Protein 7WM5 (pdb70)

B-factor: mean 49.22, std 9.64, range [31.28, 90.49]

Secondary structure (DSSP, 8-state):
-EE-TB-TT-EE----HHHHHHHHHHHHHS---TT--EEEESS-STTHHHHHHTTT---EEEEEESSHHHHHHHHHHHHHTT-TTTEEEEE--HHHHHHHTTT-EEEEEE-------HHHHHHHHHHHEEEEEEEEEEEEGGGHHHHHHHHHHTTEEEEEEEEEESSTTSPEEEEEEEEEET--S--EEPPPEE-B-TTSPBPHHHHGGGB-

Structure (mmCIF, N/CA/C/O backbone):
data_7WM5
#
_entry.id   7WM5
#
_cell.length_a   112.710
_cell.length_b   112.710
_cell.length_c   110.178
_cell.angle_alpha   90.000
_cell.angle_beta   90.000
_cell.angle_gamma   120.000
#
_symmetry.space_group_name_H-M   'H 3 2'
#
loop_
_entity.id
_entity.type
_entity.pdbx_description
1 polymer Methyltransferase
2 water water
#
loop_
_atom_site.group_PDB
_atom_site.id
_atom_site.type_symbol
_atom_site.label_atom_id
_atom_site.label_alt_id
_atom_site.label_comp_id
_atom_site.label_asym_id
_atom_site.label_entity_id
_atom_site.label_seq_id
_atom_site.pdbx_PDB_ins_code
_atom_site.Cartn_x
_atom_site.Cartn_y
_atom_site.Cartn_z
_atom_site.occupancy
_atom_site.B_iso_or_equiv
_atom_site.auth_seq_id
_atom_site.auth_comp_id
_atom_site.auth_asym_id
_atom_site.auth_atom_id
_atom_site.pdbx_PDB_model_num
ATOM 1 N N . LEU A 1 23 ? -55.664 -24.313 -1.712 1.00 60.95 4 LEU A N 1
ATOM 2 C CA . LEU A 1 23 ? -55.601 -24.655 -0.293 1.00 61.45 4 LEU A CA 1
ATOM 3 C C . LEU A 1 23 ? -55.371 -26.148 -0.010 1.00 62.26 4 LEU A C 1
ATOM 4 O O . LEU A 1 23 ? -56.307 -26.950 -0.089 1.00 60.76 4 LEU A O 1
ATOM 9 N N . ASN A 1 24 ? -54.140 -26.509 0.359 1.00 59.38 5 ASN A N 1
ATOM 10 C CA . ASN A 1 24 ? -53.805 -27.892 0.676 1.00 56.68 5 ASN A CA 1
ATOM 11 C C . ASN A 1 24 ? -52.969 -27.965 1.947 1.00 57.39 5 ASN A C 1
ATOM 12 O O . ASN A 1 24 ? -52.346 -26.980 2.374 1.00 52.11 5 ASN A O 1
ATOM 17 N N . ASP A 1 25 ? -52.958 -29.166 2.537 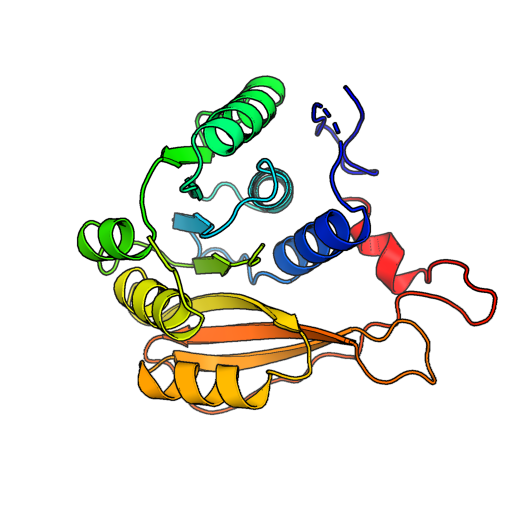1.00 52.40 6 ASP A N 1
ATOM 18 C CA . ASP A 1 25 ? -52.015 -29.491 3.604 1.00 53.88 6 ASP A CA 1
ATOM 19 C C . ASP A 1 25 ? -50.576 -29.349 3.121 1.00 48.14 6 ASP A C 1
ATOM 20 O O . ASP A 1 25 ? -50.265 -29.609 1.958 1.00 50.96 6 ASP A O 1
ATOM 25 N N . LEU A 1 26 ? -49.691 -28.909 4.026 1.00 50.47 7 LEU A N 1
ATOM 26 C CA . LEU A 1 26 ? -48.258 -28.804 3.723 1.00 46.13 7 LEU A CA 1
ATOM 27 C C . LEU A 1 26 ? -47.635 -30.177 3.925 1.00 45.38 7 LEU A C 1
ATOM 28 O O . LEU A 1 26 ? -47.275 -30.555 5.047 1.00 41.50 7 LEU A O 1
ATOM 33 N N . LEU A 1 27 ? -47.507 -30.924 2.823 1.00 48.45 8 LEU A N 1
ATOM 34 C CA . LEU A 1 27 ? -47.108 -32.327 2.860 1.00 43.09 8 LEU A CA 1
ATOM 35 C C . LEU A 1 27 ? -47.815 -33.036 4.009 1.00 45.34 8 LEU A C 1
ATOM 36 O O . LEU A 1 27 ? -49.038 -32.920 4.153 1.00 52.55 8 LEU A O 1
ATOM 41 N N . GLY A 1 28 ? -47.067 -33.749 4.844 1.00 45.28 9 GLY A N 1
ATOM 42 C CA . GLY A 1 28 ? -47.664 -34.402 5.992 1.00 44.14 9 GLY A CA 1
ATOM 43 C C . GLY A 1 28 ? -47.358 -33.717 7.310 1.00 45.80 9 GLY A C 1
ATOM 44 O O . GLY A 1 28 ? -47.393 -34.366 8.361 1.00 46.59 9 GLY A O 1
ATOM 45 N N . TYR A 1 29 ? -47.054 -32.414 7.278 1.00 40.70 10 TYR A N 1
ATOM 46 C CA . TYR A 1 29 ? -46.818 -31.666 8.506 1.00 40.62 10 TYR A CA 1
ATOM 47 C C . TYR A 1 29 ? -48.156 -31.315 9.152 1.00 48.16 10 TYR A C 1
ATOM 48 O O . TYR A 1 29 ? -49.080 -30.854 8.474 1.00 45.92 10 TYR A O 1
ATOM 57 N N . LYS A 1 30 ? -48.266 -31.560 10.455 1.00 47.34 11 LYS A N 1
ATOM 58 C CA . LYS A 1 30 ? -49.515 -31.335 11.165 1.00 48.73 11 LYS A CA 1
ATOM 59 C C . LYS A 1 30 ? -49.723 -29.851 11.422 1.00 48.12 11 LYS A C 1
ATOM 60 O O . LYS A 1 30 ? -48.772 -29.110 11.722 1.00 46.32 11 LYS A O 1
ATOM 66 N N . ASN A 1 31 ? -50.979 -29.423 11.277 1.00 46.73 12 ASN A N 1
ATOM 67 C CA . ASN A 1 31 ? -51.408 -28.057 11.577 1.00 46.46 12 ASN A CA 1
ATOM 68 C C . ASN A 1 31 ? -50.661 -27.037 10.710 1.00 47.07 12 ASN A C 1
ATOM 69 O O . ASN A 1 31 ? -50.273 -25.968 11.179 1.00 42.48 12 ASN A O 1
ATOM 74 N N . ARG A 1 32 ? -50.486 -27.372 9.428 1.00 46.50 13 ARG A N 1
ATOM 75 C CA . ARG A 1 32 ? -49.855 -26.504 8.438 1.00 45.69 13 ARG A CA 1
ATOM 76 C C . ARG A 1 32 ? -50.590 -26.665 7.115 1.00 44.85 13 ARG A C 1
ATOM 77 O O . ARG A 1 32 ? -50.678 -27.783 6.600 1.00 48.05 13 ARG A O 1
ATOM 85 N N . LYS A 1 33 ? -51.082 -25.560 6.548 1.00 44.79 14 LYS A N 1
ATOM 86 C CA . LYS A 1 33 ? -51.674 -25.527 5.210 1.00 47.40 14 LYS A CA 1
ATOM 87 C C . LYS A 1 33 ? -51.072 -24.371 4.413 1.00 50.28 14 LYS A C 1
ATOM 88 O O . LYS A 1 33 ? -50.403 -23.493 4.967 1.00 50.69 14 LYS A O 1
ATOM 94 N N . LEU A 1 34 ? -51.300 -24.364 3.097 1.00 51.80 15 LEU A N 1
ATOM 95 C CA . LEU A 1 34 ? -50.867 -23.226 2.290 1.00 54.60 15 LEU A CA 1
ATOM 96 C C . LEU A 1 34 ? -51.573 -23.227 0.938 1.00 57.18 15 LEU A C 1
ATOM 97 O O . LEU A 1 34 ? -52.048 -24.263 0.463 1.00 56.16 15 LEU A O 1
ATOM 102 N N . TYR A 1 35 ? -51.606 -22.042 0.315 1.00 58.74 16 TYR A N 1
ATOM 103 C CA . TYR A 1 35 ? -52.420 -21.776 -0.887 1.00 61.27 16 TYR A CA 1
ATOM 104 C C . TYR A 1 35 ? -51.787 -22.262 -2.197 1.00 64.81 16 TYR A C 1
ATOM 105 O O . TYR A 1 35 ? -50.561 -22.288 -2.339 1.00 71.15 16 TYR A O 1
ATOM 114 N N . ASN A 1 38 ? -48.223 -23.174 -8.274 1.00 84.75 19 ASN A N 1
ATOM 115 C CA . ASN A 1 38 ? -47.725 -23.968 -7.157 1.00 86.92 19 ASN A CA 1
ATOM 116 C C . ASN A 1 38 ? -46.196 -24.128 -7.191 1.00 90.49 19 ASN A C 1
ATOM 117 O O . ASN A 1 38 ? -45.624 -24.831 -6.347 1.00 88.66 19 ASN A O 1
ATOM 119 N N . LYS A 1 39 ? -45.548 -23.475 -8.165 1.00 89.14 20 LYS A N 1
ATOM 120 C CA . LYS A 1 39 ? -44.096 -23.518 -8.360 1.00 84.40 20 LYS A CA 1
ATOM 121 C C . LYS A 1 39 ? -43.597 -24.942 -8.596 1.00 81.28 20 LYS A C 1
ATOM 122 O O . LYS A 1 39 ? -44.399 -25.862 -8.783 1.00 85.44 20 LYS A O 1
ATOM 124 N N . MET A 1 40 ? -42.278 -25.134 -8.620 1.00 78.57 21 MET A N 1
ATOM 125 C CA . MET A 1 40 ? -41.717 -26.469 -8.783 1.00 74.63 21 MET A CA 1
ATOM 126 C C . MET A 1 40 ? -41.825 -27.243 -7.474 1.00 73.40 21 MET A C 1
ATOM 127 O O . MET A 1 40 ? -41.735 -26.667 -6.383 1.00 73.61 21 MET A O 1
ATOM 129 N N . PHE A 1 41 ? -42.035 -28.562 -7.585 1.00 70.64 22 PHE A N 1
ATOM 130 C CA . PHE A 1 41 ? -42.033 -29.389 -6.380 1.00 69.70 22 PHE A CA 1
ATOM 131 C C . PHE A 1 41 ? -40.623 -29.542 -5.821 1.00 68.07 22 PHE A C 1
ATOM 132 O O . PHE A 1 41 ? -40.427 -29.524 -4.599 1.00 66.11 22 PHE A O 1
ATOM 140 N N . ASN A 1 42 ? -39.630 -29.714 -6.694 1.00 68.17 23 ASN A N 1
ATOM 141 C CA . ASN A 1 42 ? -38.259 -29.840 -6.225 1.00 64.38 23 ASN A CA 1
ATOM 142 C C . ASN A 1 42 ? -37.726 -28.530 -5.668 1.00 65.68 23 ASN A C 1
ATOM 143 O O . ASN A 1 42 ? -36.754 -28.551 -4.903 1.00 65.58 23 ASN A O 1
ATOM 148 N N . PHE A 1 43 ? -38.321 -27.396 -6.056 1.00 63.71 24 PHE A N 1
ATOM 149 C CA . PHE A 1 43 ? -38.044 -26.137 -5.372 1.00 59.95 24 PHE A CA 1
ATOM 150 C C . PHE A 1 43 ? -38.573 -26.177 -3.945 1.00 58.07 24 PHE A C 1
ATOM 151 O O . PHE A 1 43 ? -37.839 -25.908 -2.988 1.00 54.49 24 PHE A O 1
ATOM 153 N N . THR A 1 44 ? -39.854 -26.519 -3.790 1.00 61.60 25 THR A N 1
ATOM 154 C CA . THR A 1 44 ? -40.437 -26.709 -2.466 1.00 58.67 25 THR A CA 1
ATOM 155 C C . THR A 1 44 ? -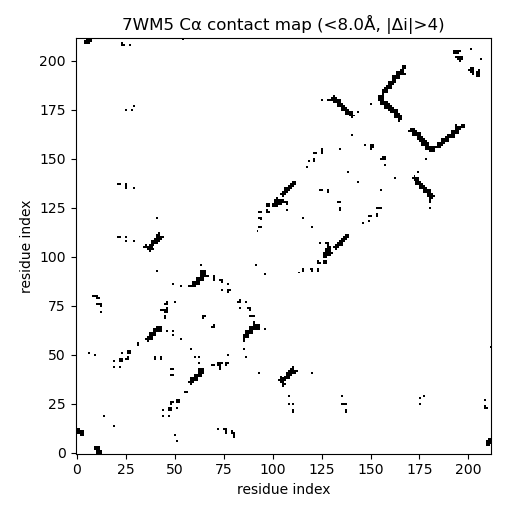39.675 -27.761 -1.660 1.00 54.67 25 THR A C 1
ATOM 156 O O . THR A 1 44 ? -39.506 -27.607 -0.444 1.00 54.19 25 THR A O 1
ATOM 160 N N . LEU A 1 45 ? -39.149 -28.795 -2.323 1.00 55.44 26 LEU A N 1
ATOM 161 C CA . LEU A 1 45 ? -38.450 -29.868 -1.616 1.00 53.48 26 LEU A CA 1
ATOM 162 C C . LEU A 1 45 ? -37.114 -29.396 -1.041 1.00 49.35 26 LEU A C 1
ATOM 163 O O . LEU A 1 45 ? -36.779 -29.708 0.109 1.00 45.42 26 LEU A O 1
ATOM 168 N N . ASP A 1 46 ? -36.334 -28.651 -1.831 1.00 53.28 27 ASP A N 1
ATOM 169 C CA . ASP A 1 46 ? -35.137 -27.989 -1.315 1.00 48.94 27 ASP A CA 1
ATOM 170 C C . ASP A 1 46 ? -35.453 -27.055 -0.151 1.00 45.94 27 ASP A C 1
ATOM 171 O O . ASP A 1 46 ? -34.641 -26.914 0.772 1.00 41.69 27 ASP A O 1
ATOM 176 N N . SER A 1 47 ? -36.607 -26.388 -0.187 1.00 45.49 28 SER A N 1
ATOM 177 C CA . SER A 1 47 ? -37.012 -25.541 0.933 1.00 46.62 28 SER A CA 1
ATOM 178 C C . SER A 1 47 ? -37.321 -26.375 2.167 1.00 42.53 28 SER A C 1
ATOM 179 O O . SER A 1 47 ? -36.918 -26.025 3.278 1.00 42.25 28 SER A O 1
ATOM 182 N N . VAL A 1 48 ? -38.066 -27.468 2.000 1.00 40.93 29 VAL A N 1
ATOM 183 C CA . VAL A 1 48 ? -38.319 -28.362 3.129 1.00 39.33 29 VAL A CA 1
ATOM 184 C C . VAL A 1 48 ? -37.004 -28.870 3.706 1.00 39.87 29 VAL A C 1
ATOM 185 O O . VAL A 1 48 ? -36.795 -28.854 4.927 1.00 40.77 29 VAL A O 1
ATOM 189 N N . LEU A 1 49 ? -36.078 -29.289 2.829 1.00 37.43 30 LEU A N 1
ATOM 190 C CA . LEU A 1 49 ? -34.828 -29.895 3.284 1.00 38.14 30 LEU A CA 1
ATOM 191 C C . LEU A 1 49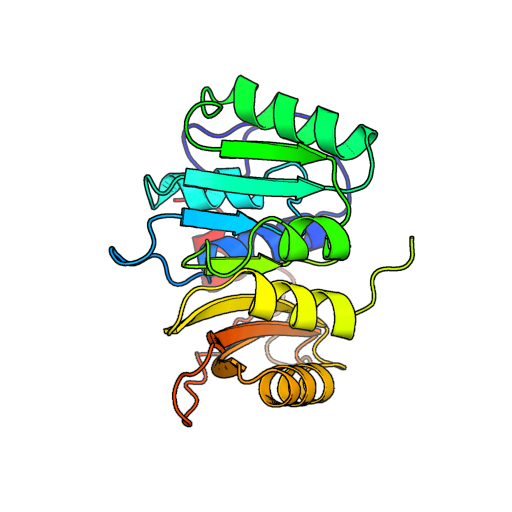 ? -33.952 -28.910 4.055 1.00 32.08 30 LEU A C 1
ATOM 192 O O . LEU A 1 49 ? -33.391 -29.263 5.098 1.00 33.16 30 LEU A O 1
ATOM 197 N N . VAL A 1 50 ? -33.804 -27.680 3.562 1.00 35.25 31 VAL A N 1
ATOM 198 C CA . VAL A 1 50 ? -32.937 -26.730 4.268 1.00 35.36 31 VAL A CA 1
ATOM 199 C C . VAL A 1 50 ? -33.548 -26.331 5.606 1.00 34.68 31 VAL A C 1
ATOM 200 O O . VAL A 1 50 ? -32.826 -26.124 6.586 1.00 35.99 31 VAL A O 1
ATOM 204 N N . ALA A 1 51 ? -34.879 -26.226 5.685 1.00 37.28 32 ALA A N 1
ATOM 205 C CA . ALA A 1 51 ? -35.518 -25.906 6.959 1.00 35.09 32 ALA A CA 1
ATOM 206 C C . ALA A 1 51 ? -35.257 -27.007 7.986 1.00 35.96 32 ALA A C 1
ATOM 207 O O . ALA A 1 51 ? -34.893 -26.731 9.136 1.00 36.66 32 ALA A O 1
ATOM 209 N N . ARG A 1 52 ? -35.439 -28.271 7.586 1.00 35.49 33 ARG A N 1
ATOM 210 C CA . ARG A 1 52 ? -35.141 -29.384 8.489 1.00 36.62 33 ARG A CA 1
ATOM 211 C C . ARG A 1 52 ? -33.640 -29.542 8.756 1.00 37.33 33 ARG A C 1
ATOM 212 O O . ARG A 1 52 ? -33.264 -30.146 9.767 1.00 39.30 33 ARG A O 1
ATOM 220 N N . PHE A 1 53 ? -32.775 -28.995 7.890 1.00 37.46 34 PHE A N 1
ATOM 221 C CA . PHE A 1 53 ? -31.328 -29.068 8.100 1.00 36.84 34 PHE A CA 1
ATOM 222 C C . PHE A 1 53 ? -30.861 -28.073 9.165 1.00 40.50 34 PHE A C 1
ATOM 223 O O . PHE A 1 53 ? -29.919 -28.372 9.910 1.00 35.95 34 PHE A O 1
ATOM 231 N N . CYS A 1 54 ? -31.540 -26.918 9.287 1.00 40.49 35 CYS A N 1
ATOM 232 C CA . CYS A 1 54 ? -31.110 -25.869 10.211 1.00 43.74 35 CYS A CA 1
ATOM 233 C C . CYS A 1 54 ? -30.891 -26.399 11.624 1.00 42.63 35 CYS A C 1
ATOM 234 O O . CYS A 1 54 ? -31.697 -27.168 12.144 1.00 45.96 35 CYS A O 1
ATOM 237 N N . ASN A 1 55 ? -29.791 -25.966 12.240 1.00 46.45 36 ASN A N 1
ATOM 238 C CA . ASN A 1 55 ? -29.491 -26.192 13.660 1.00 50.18 36 ASN A CA 1
ATOM 239 C C . ASN A 1 55 ? -30.395 -25.315 14.523 1.00 55.50 36 ASN A C 1
ATOM 240 O O . ASN A 1 55 ? -30.179 -24.101 14.625 1.00 55.89 36 ASN A O 1
ATOM 245 N N . LEU A 1 56 ? -31.403 -25.914 15.157 1.00 53.60 37 LEU A N 1
ATOM 246 C CA . LEU A 1 56 ? -32.400 -25.138 15.902 1.00 56.54 37 LEU A CA 1
ATOM 247 C C . LEU A 1 56 ? -32.316 -25.377 17.406 1.00 62.39 37 LEU A C 1
ATOM 248 O O . LEU A 1 56 ? -33.283 -25.849 18.014 1.00 68.81 37 LEU A O 1
ATOM 253 N N . ASN A 1 57 ? -31.184 -25.035 18.019 1.00 68.20 38 ASN A N 1
ATOM 254 C CA . ASN A 1 57 ? -30.977 -25.215 19.451 1.00 70.50 38 ASN A CA 1
ATOM 255 C C . ASN A 1 57 ? -31.562 -24.030 20.235 1.00 69.53 38 ASN A C 1
ATOM 256 O O . ASN A 1 57 ? -32.201 -23.136 19.669 1.00 66.00 38 ASN A O 1
ATOM 261 N N . SER A 1 58 ? -31.351 -24.012 21.562 1.00 73.22 39 SER A N 1
ATOM 262 C CA . SER A 1 58 ? -31.938 -22.960 22.401 1.00 72.83 39 SER A CA 1
ATOM 263 C C . SER A 1 58 ? -31.279 -21.605 22.171 1.00 66.64 39 SER A C 1
ATOM 264 O O . SER A 1 58 ? -31.903 -20.565 22.426 1.00 66.94 39 SER A O 1
ATOM 266 N N . LYS A 1 59 ? -30.028 -21.589 21.702 1.00 67.37 40 LYS A N 1
ATOM 267 C CA . LYS A 1 59 ? -29.337 -20.331 21.428 1.00 66.37 40 LYS A CA 1
ATOM 268 C C . LYS A 1 59 ? -29.933 -19.581 20.243 1.00 65.08 40 LYS A C 1
ATOM 269 O O . LYS A 1 59 ? -29.576 -18.416 20.020 1.00 65.09 40 LYS A O 1
ATOM 271 N N . LYS A 1 60 ? -30.822 -20.217 19.482 1.00 60.52 41 LYS A N 1
ATOM 272 C CA . LYS A 1 60 ? -31.457 -19.590 18.328 1.00 56.32 41 LYS A CA 1
ATOM 273 C C . LYS A 1 60 ? -32.755 -18.948 18.816 1.00 57.25 41 LYS A C 1
ATOM 274 O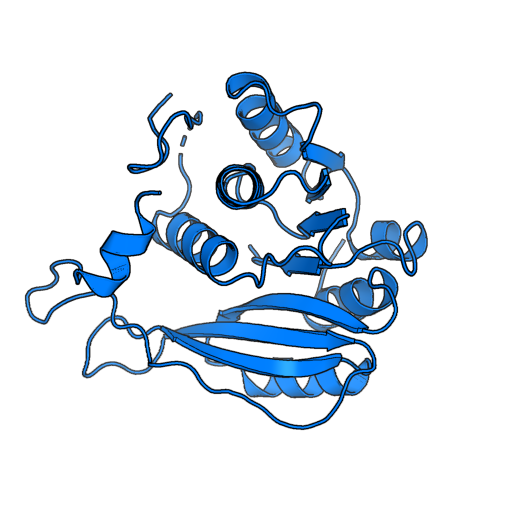 O . LYS A 1 60 ? -33.768 -19.622 19.019 1.00 52.30 41 LYS A O 1
ATOM 280 N N . LYS A 1 61 ? -32.707 -17.634 19.049 1.00 54.11 42 LYS A N 1
ATOM 281 C CA . LYS A 1 61 ? -33.875 -16.878 19.466 1.00 53.40 42 LYS A CA 1
ATOM 282 C C . LYS A 1 61 ? -34.396 -15.931 18.398 1.00 47.84 42 LYS A C 1
ATOM 283 O O . LYS A 1 61 ? -35.579 -15.584 18.444 1.00 51.02 42 LYS A O 1
ATOM 289 N N . LYS A 1 62 ? -33.568 -15.522 17.432 1.00 45.24 43 LYS A N 1
ATOM 290 C CA . LYS A 1 62 ? -34.034 -14.685 16.327 1.00 45.33 43 LYS A CA 1
ATOM 291 C C . LYS A 1 62 ? -33.469 -15.210 15.009 1.00 44.91 43 LYS A C 1
ATOM 292 O O . LYS A 1 62 ? -32.258 -15.439 14.895 1.00 42.57 43 LYS A O 1
ATOM 298 N N . ILE A 1 63 ? -34.343 -15.400 14.015 1.00 42.39 44 ILE A N 1
ATOM 299 C CA . ILE A 1 63 ? -33.992 -16.073 12.763 1.00 43.92 44 ILE A CA 1
ATOM 300 C C . ILE A 1 63 ? -34.370 -15.177 11.594 1.00 42.14 44 ILE A C 1
ATOM 301 O O . ILE A 1 63 ? -35.422 -14.530 11.621 1.00 40.13 44 ILE A O 1
ATOM 306 N N . CYS A 1 64 ? -33.526 -15.157 10.560 1.00 37.57 45 CYS A N 1
ATOM 307 C CA . CYS A 1 64 ? -33.798 -14.426 9.330 1.00 38.21 45 CYS A CA 1
ATOM 308 C C . CYS A 1 64 ? -33.754 -15.386 8.149 1.00 37.25 45 CYS A C 1
ATOM 309 O O . CYS A 1 64 ? -32.843 -16.213 8.045 1.00 38.65 45 CYS A O 1
ATOM 312 N N . ASP A 1 65 ? -34.753 -15.277 7.271 1.00 38.13 46 ASP A N 1
ATOM 313 C CA . ASP A 1 65 ? -34.877 -16.115 6.083 1.00 45.00 46 ASP A CA 1
ATOM 314 C C . ASP A 1 65 ? -34.757 -15.203 4.867 1.00 45.82 46 ASP A C 1
ATOM 315 O O . ASP A 1 65 ? -35.619 -14.347 4.648 1.00 42.52 46 ASP A O 1
ATOM 320 N N . PHE A 1 66 ? -33.670 -15.367 4.092 1.00 41.82 47 PHE A N 1
ATOM 321 C CA . PHE A 1 66 ? -33.394 -14.442 2.996 1.00 44.82 47 PHE A CA 1
ATOM 322 C C . PHE A 1 66 ? -34.287 -14.720 1.801 1.00 52.22 47 PHE A C 1
ATOM 323 O O . PHE A 1 66 ? -34.804 -13.786 1.180 1.00 60.07 47 PHE A O 1
ATOM 331 N N . GLY A 1 67 ? -34.501 -15.973 1.456 1.00 49.32 48 GLY A N 1
ATOM 332 C CA . GLY A 1 67 ? -35.670 -16.207 0.621 1.00 55.05 48 GLY A CA 1
ATOM 333 C C . GLY A 1 67 ? -36.599 -17.201 1.283 1.00 55.64 48 GLY A C 1
ATOM 334 O O . GLY A 1 67 ? -36.156 -18.305 1.637 1.00 50.89 48 GLY A O 1
ATOM 335 N N . THR A 1 68 ? -37.860 -16.822 1.507 1.00 55.07 49 THR A N 1
ATOM 336 C CA . THR A 1 68 ? -38.853 -17.752 2.033 1.00 54.00 49 THR A CA 1
ATOM 337 C C . THR A 1 68 ? -39.703 -18.253 0.877 1.00 56.64 49 THR A C 1
ATOM 338 O O . THR A 1 68 ? -40.257 -17.450 0.114 1.00 64.11 49 THR A O 1
ATOM 342 N N . ASN A 1 69 ? -39.810 -19.574 0.751 1.00 54.33 50 ASN A N 1
ATOM 343 C CA . ASN A 1 69 ? -40.504 -20.175 -0.392 1.00 61.27 50 ASN A CA 1
ATOM 344 C C . ASN A 1 69 ? -42.010 -20.161 -0.129 1.00 55.32 50 ASN A C 1
ATOM 345 O O . ASN A 1 69 ? -42.625 -21.182 0.171 1.00 56.42 50 ASN A O 1
ATOM 350 N N . ASN A 1 70 ? -42.606 -18.967 -0.262 1.00 59.08 51 ASN A N 1
ATOM 351 C CA . ASN A 1 70 ? -44.012 -18.747 0.097 1.00 53.01 51 ASN A CA 1
ATOM 352 C C . ASN A 1 70 ? -44.247 -19.006 1.581 1.00 46.54 51 ASN A C 1
ATOM 353 O O . ASN A 1 70 ? -45.290 -19.532 1.973 1.00 47.81 51 ASN A O 1
ATOM 358 N N . ALA A 1 71 ? -43.258 -18.660 2.401 1.00 43.82 52 ALA A N 1
ATOM 359 C CA . ALA A 1 71 ? -43.220 -18.913 3.837 1.00 46.22 52 ALA A CA 1
ATOM 360 C C . ALA A 1 71 ? -43.100 -20.390 4.189 1.00 41.91 52 ALA A C 1
ATOM 361 O O . ALA A 1 71 ? -43.235 -20.731 5.371 1.00 41.40 52 ALA A O 1
ATOM 363 N N . VAL A 1 72 ? -42.877 -21.282 3.210 1.00 41.86 53 VAL A N 1
ATOM 364 C CA . VAL A 1 72 ? -42.714 -22.704 3.530 1.00 41.31 53 VAL A CA 1
ATOM 365 C C . VAL A 1 72 ? -41.595 -22.896 4.539 1.00 38.58 53 VAL A C 1
ATOM 366 O O . VAL A 1 72 ? -41.749 -23.626 5.523 1.00 39.48 53 VAL A O 1
ATOM 370 N N . ILE A 1 73 ? -40.468 -22.207 4.356 1.00 39.91 54 ILE A N 1
ATOM 371 C CA . ILE A 1 73 ? -39.355 -22.369 5.299 1.00 39.62 54 ILE A CA 1
ATOM 372 C C . ILE A 1 73 ? -39.744 -21.908 6.701 1.00 39.88 54 ILE A C 1
ATOM 373 O O . ILE A 1 73 ? -39.556 -22.681 7.656 1.00 36.30 54 ILE A O 1
ATOM 378 N N . PRO A 1 74 ? -40.300 -20.698 6.903 1.00 39.33 55 PRO A N 1
ATOM 379 C CA . PRO A 1 74 ? -40.774 -20.349 8.252 1.00 38.55 55 PRO A CA 1
ATOM 380 C C . PRO A 1 74 ? -41.871 -21.268 8.765 1.00 34.60 55 PRO A C 1
ATOM 381 O O . PRO A 1 74 ? -41.890 -21.593 9.956 1.00 34.46 55 PRO A O 1
ATOM 385 N N . LEU A 1 75 ? -42.778 -21.719 7.901 1.00 33.56 56 LEU A N 1
ATOM 386 C CA . LEU A 1 75 ? -43.838 -22.598 8.376 1.00 39.15 56 LEU A CA 1
ATOM 387 C C . LEU A 1 75 ? -43.294 -23.934 8.890 1.00 39.88 56 LEU A C 1
ATOM 388 O O . LEU A 1 75 ? -43.901 -24.540 9.785 1.00 37.61 56 LEU A O 1
ATOM 393 N N . ILE A 1 76 ? -42.168 -24.416 8.346 1.00 39.64 57 ILE A N 1
ATOM 394 C CA . ILE A 1 76 ? -41.573 -25.656 8.858 1.00 37.66 57 ILE A CA 1
ATOM 395 C C . ILE A 1 76 ? -40.716 -25.371 10.085 1.00 37.71 57 ILE A C 1
ATOM 396 O O . ILE A 1 76 ? -40.828 -26.063 11.103 1.00 36.10 57 ILE A O 1
ATOM 401 N N . LEU A 1 77 ? -39.840 -24.354 10.011 1.00 36.54 58 LEU A N 1
ATOM 402 C CA . LEU A 1 77 ? -39.036 -23.987 11.178 1.00 36.18 58 LEU A CA 1
ATOM 403 C C . LEU A 1 77 ? -39.912 -23.793 12.417 1.00 37.07 58 LEU A C 1
ATOM 404 O O . LEU A 1 77 ? -39.541 -24.195 13.523 1.00 40.51 58 LEU A O 1
ATOM 409 N N . SER A 1 78 ? -41.072 -23.167 12.252 1.00 35.49 59 SER A N 1
ATOM 410 C CA . SER A 1 78 ? -41.907 -22.856 13.413 1.00 42.55 59 SER A CA 1
ATOM 411 C C . SER A 1 78 ? -42.483 -24.092 14.094 1.00 41.21 59 SER A C 1
ATOM 412 O O . SER A 1 78 ? -42.998 -23.970 15.213 1.00 41.63 59 SER A O 1
ATOM 415 N N . LYS A 1 79 ? -42.408 -25.271 13.466 1.00 37.14 60 LYS A N 1
ATOM 416 C CA . LYS A 1 79 ? -42.838 -26.477 14.166 1.00 40.44 60 LYS A CA 1
ATOM 417 C C . LYS A 1 79 ? -41.825 -26.947 15.203 1.00 40.92 60 LYS A C 1
ATOM 418 O O . LYS A 1 79 ? -42.184 -27.759 16.066 1.00 40.73 60 LYS A O 1
ATOM 424 N N . TYR A 1 80 ? -40.585 -26.447 15.158 1.00 36.36 61 TYR A N 1
ATOM 425 C CA . TYR A 1 80 ? -39.513 -26.961 16.008 1.00 41.27 61 TYR A CA 1
ATOM 426 C C . TYR A 1 80 ? -38.956 -25.919 16.970 1.00 42.93 61 TYR A C 1
ATOM 427 O O . TYR A 1 80 ? -38.083 -26.254 17.780 1.00 44.58 61 TYR A O 1
ATOM 436 N N . THR A 1 81 ? -39.422 -24.673 16.901 1.00 40.11 62 THR A N 1
ATOM 437 C CA . THR A 1 81 ? -38.931 -23.610 17.765 1.00 41.60 62 THR A CA 1
ATOM 438 C C . THR A 1 81 ? -39.971 -22.498 17.882 1.00 41.52 62 THR A C 1
ATOM 439 O O . THR A 1 81 ? -40.838 -22.334 17.022 1.00 39.46 62 THR A O 1
ATOM 443 N N . LYS A 1 82 ? -39.844 -21.718 18.956 1.00 44.04 63 LYS A N 1
ATOM 444 C CA . LYS A 1 82 ? -40.624 -20.500 19.148 1.00 44.52 63 LYS A CA 1
ATOM 445 C C . LYS A 1 82 ? -39.841 -19.246 18.777 1.00 42.71 63 LYS A C 1
ATOM 446 O O . LYS A 1 82 ? -40.311 -18.136 19.043 1.00 39.51 63 LYS A O 1
ATOM 452 N N . ALA A 1 83 ? -38.652 -19.398 18.186 1.00 41.52 64 ALA A N 1
ATOM 453 C CA . ALA A 1 83 ? -37.858 -18.247 17.777 1.00 39.10 64 ALA A CA 1
ATOM 454 C C . ALA A 1 83 ? -38.636 -17.367 16.810 1.00 42.65 64 ALA A C 1
ATOM 455 O O . ALA A 1 83 ? -39.313 -17.860 15.900 1.00 43.93 64 ALA A O 1
ATOM 457 N N . LYS A 1 84 ? -38.539 -16.057 17.008 1.00 43.11 65 LYS A N 1
ATOM 458 C CA . LYS A 1 84 ? -39.127 -15.130 16.055 1.00 42.31 65 LYS A CA 1
ATOM 459 C C . LYS A 1 84 ? -38.389 -15.228 14.723 1.00 42.68 65 LYS A C 1
ATOM 460 O O . LYS A 1 84 ? -37.153 -15.255 14.685 1.00 42.76 65 LYS A O 1
ATOM 466 N N . ILE A 1 85 ? -39.149 -15.262 13.631 1.00 41.08 66 ILE A N 1
ATOM 467 C CA . ILE A 1 85 ? -38.610 -15.449 12.290 1.00 41.89 66 ILE A CA 1
ATOM 468 C C . ILE A 1 85 ? -39.010 -14.260 11.435 1.00 40.48 66 ILE A C 1
ATOM 469 O O . ILE A 1 85 ? -40.201 -13.982 11.278 1.00 41.27 66 ILE A O 1
ATOM 474 N N . ILE A 1 86 ? -38.021 -13.574 10.865 1.00 39.97 67 ILE A N 1
ATOM 475 C CA . ILE A 1 86 ? -38.244 -12.469 9.933 1.00 40.65 67 ILE A CA 1
ATOM 476 C C . ILE A 1 86 ? -37.895 -12.941 8.530 1.00 39.69 67 ILE A C 1
ATOM 477 O O . ILE A 1 86 ? -36.748 -13.313 8.253 1.00 40.27 67 ILE A O 1
ATOM 482 N N . GLY A 1 87 ? -38.883 -12.925 7.632 1.00 41.60 68 GLY A N 1
ATOM 483 C CA . GLY A 1 87 ? -38.678 -13.366 6.273 1.00 46.52 68 GLY A CA 1
ATOM 484 C C . GLY A 1 87 ? -38.523 -12.168 5.362 1.00 49.83 68 GLY A C 1
ATOM 485 O O . GLY A 1 87 ? -39.381 -11.285 5.343 1.00 45.90 68 GLY A O 1
ATOM 486 N N . VAL A 1 88 ? -37.414 -12.134 4.614 1.00 47.38 69 VAL A N 1
ATOM 487 C CA . VAL A 1 88 ? -37.122 -11.043 3.688 1.00 48.14 69 VAL A CA 1
ATOM 488 C C . VAL A 1 88 ? -37.480 -11.483 2.277 1.00 49.62 69 VAL A C 1
ATOM 489 O O . VAL A 1 88 ? -37.109 -12.577 1.846 1.00 51.49 69 VAL A O 1
ATOM 493 N N . GLU A 1 89 ? -38.200 -10.631 1.555 1.00 52.01 70 GLU A N 1
ATOM 494 C CA . GLU A 1 89 ? -38.643 -10.953 0.207 1.00 54.81 70 GLU A CA 1
ATOM 495 C C . GLU A 1 89 ? -38.683 -9.667 -0.606 1.00 59.88 70 GLU A C 1
ATOM 496 O O . GLU A 1 89 ? -39.224 -8.655 -0.146 1.00 57.81 70 GLU A O 1
ATOM 502 N N . ILE A 1 90 ? -38.133 -9.717 -1.816 1.00 62.24 71 ILE A N 1
ATOM 503 C CA . ILE A 1 90 ? -37.993 -8.514 -2.631 1.00 61.50 71 ILE A CA 1
ATOM 504 C C . ILE A 1 90 ? -39.221 -8.264 -3.507 1.00 62.41 71 ILE A C 1
ATOM 505 O O . ILE A 1 90 ? -39.672 -7.123 -3.624 1.00 64.58 71 ILE A O 1
ATOM 510 N N . GLN A 1 91 ? -39.789 -9.299 -4.134 1.00 60.07 72 GLN A N 1
ATOM 511 C CA . GLN A 1 91 ? -40.926 -9.121 -5.033 1.00 57.72 72 GLN A CA 1
ATOM 512 C C . GLN A 1 91 ? -42.222 -9.005 -4.236 1.00 61.89 72 GLN A C 1
ATOM 513 O O . GLN A 1 91 ? -42.463 -9.773 -3.297 1.00 57.02 72 GLN A O 1
ATOM 515 N N . ASN A 1 92 ? -43.060 -8.034 -4.617 1.00 57.43 73 ASN A N 1
ATOM 516 C CA . ASN A 1 92 ? -44.233 -7.735 -3.808 1.00 58.43 73 ASN A CA 1
ATOM 517 C C . ASN A 1 92 ? -45.253 -8.862 -3.861 1.00 56.34 73 ASN A C 1
ATOM 518 O O . ASN A 1 92 ? -45.931 -9.130 -2.864 1.00 53.86 73 ASN A O 1
ATOM 523 N N . LYS A 1 93 ? -45.385 -9.526 -5.013 1.00 57.87 74 LYS A N 1
ATOM 524 C CA . LYS A 1 93 ? -46.327 -10.639 -5.111 1.00 60.65 74 LYS A CA 1
ATOM 525 C C . LYS A 1 93 ? -45.982 -11.753 -4.129 1.00 57.31 74 LYS A C 1
ATOM 526 O O . LYS A 1 93 ? -46.878 -12.404 -3.578 1.00 57.86 74 LYS A O 1
ATOM 532 N N . ALA A 1 94 ? -44.687 -11.981 -3.893 1.00 58.02 75 ALA A N 1
ATOM 533 C CA . ALA A 1 94 ? -44.265 -13.039 -2.980 1.00 57.67 75 ALA A CA 1
ATOM 534 C C . ALA A 1 94 ? -44.481 -12.642 -1.529 1.00 54.68 75 ALA A C 1
ATOM 535 O O . ALA A 1 94 ? -44.786 -13.499 -0.692 1.00 55.79 75 ALA A O 1
ATOM 537 N N . VAL A 1 95 ? -44.343 -11.355 -1.222 1.00 51.42 76 VAL A N 1
ATOM 538 C CA . VAL A 1 95 ? -44.692 -10.856 0.102 1.00 51.33 76 VAL A CA 1
ATOM 539 C C . VAL A 1 95 ? -46.147 -11.177 0.426 1.00 54.62 76 VAL A C 1
ATOM 540 O O . VAL A 1 95 ? -46.472 -11.570 1.554 1.00 53.78 76 VAL A O 1
ATOM 544 N N . GLU A 1 96 ? -47.040 -11.021 -0.558 1.00 51.70 77 GLU A N 1
ATOM 545 C CA . GLU A 1 96 ? -48.461 -11.274 -0.333 1.00 53.49 77 GLU A CA 1
ATOM 546 C C . GLU A 1 96 ? -48.726 -12.738 -0.005 1.00 51.59 77 GLU A C 1
ATOM 547 O O . GLU A 1 96 ? -49.347 -13.051 1.014 1.00 55.92 77 GLU A O 1
ATOM 553 N N . ILE A 1 97 ? -48.281 -13.650 -0.873 1.00 53.30 78 ILE A N 1
ATOM 554 C CA . ILE A 1 97 ? -48.486 -15.084 -0.641 1.00 53.36 78 ILE A CA 1
ATOM 555 C C . ILE A 1 97 ? -47.942 -15.500 0.723 1.00 53.01 78 ILE A C 1
ATOM 556 O O . ILE A 1 97 ? -48.634 -16.147 1.514 1.00 52.00 78 ILE A O 1
ATOM 561 N N . ALA A 1 98 ? -46.689 -15.131 1.022 1.00 55.17 79 ALA A N 1
ATOM 562 C CA . ALA A 1 98 ? -46.093 -15.517 2.300 1.00 50.36 79 ALA A CA 1
ATOM 563 C C . ALA A 1 98 ? -46.937 -15.038 3.478 1.00 51.52 79 ALA A C 1
ATOM 564 O O . ALA A 1 98 ? -47.218 -15.812 4.402 1.00 45.86 79 ALA A O 1
ATOM 566 N N . ASN A 1 99 ? -47.363 -13.763 3.458 1.00 47.57 80 ASN A N 1
ATOM 567 C CA . ASN A 1 99 ? -48.207 -13.238 4.535 1.00 50.65 80 ASN A CA 1
ATOM 568 C C . ASN A 1 99 ? -49.541 -13.979 4.618 1.00 48.60 80 ASN A C 1
ATOM 569 O O . ASN A 1 99 ? -50.058 -14.234 5.715 1.00 48.04 80 ASN A O 1
ATOM 574 N N . GLU A 1 100 ? -50.120 -14.310 3.461 1.00 49.68 81 GLU A N 1
ATOM 575 C CA . GLU A 1 100 ? -51.339 -15.117 3.406 1.00 52.76 81 GLU A CA 1
ATOM 576 C C . GLU A 1 100 ? -51.152 -16.451 4.127 1.00 50.46 81 GLU A C 1
ATOM 577 O O . GLU A 1 100 ? -51.938 -16.823 5.008 1.00 45.25 81 GLU A O 1
ATOM 583 N N . ASN A 1 101 ? -50.109 -17.189 3.747 1.00 48.02 82 ASN A N 1
ATOM 584 C CA . ASN A 1 101 ? -49.849 -18.490 4.349 1.00 45.74 82 ASN A CA 1
ATOM 585 C C . ASN A 1 101 ? -49.571 -18.369 5.846 1.00 42.73 82 ASN A C 1
ATOM 586 O O . ASN A 1 101 ? -49.958 -19.243 6.624 1.00 46.76 82 ASN A O 1
ATOM 591 N N . ILE A 1 102 ? -48.904 -17.293 6.271 1.00 41.24 83 ILE A N 1
ATOM 592 C CA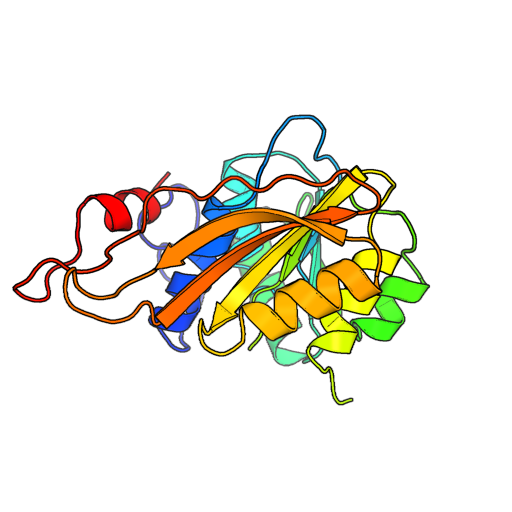 . ILE A 1 102 ? -48.616 -17.107 7.692 1.00 40.57 83 ILE A CA 1
ATOM 593 C C . ILE A 1 102 ? -49.904 -16.901 8.484 1.00 44.80 83 ILE A C 1
ATOM 594 O O . ILE A 1 102 ? -50.096 -17.490 9.555 1.00 39.06 83 ILE A O 1
ATOM 599 N N . LYS A 1 103 ? -50.778 -16.019 7.990 1.00 42.96 84 LYS A N 1
ATOM 600 C CA . LYS A 1 103 ? -52.024 -15.720 8.687 1.00 46.52 84 LYS A CA 1
ATOM 601 C C . LYS A 1 103 ? -52.958 -16.919 8.666 1.00 45.03 84 LYS A C 1
ATOM 602 O O . LYS A 1 103 ? -53.585 -17.240 9.679 1.00 43.27 84 LYS A O 1
ATOM 608 N N . LEU A 1 104 ? -53.028 -17.608 7.524 1.00 44.43 85 LEU A N 1
ATOM 609 C CA . LEU A 1 104 ? -53.785 -18.844 7.422 1.00 46.81 85 LEU A CA 1
ATOM 610 C C . LEU A 1 104 ? -53.446 -19.830 8.540 1.00 49.35 85 LEU A C 1
ATOM 611 O O . LEU A 1 104 ? -54.316 -20.586 8.985 1.00 50.77 85 LEU A O 1
ATOM 616 N N . ASN A 1 105 ? -52.210 -19.811 9.037 1.00 47.80 86 ASN A N 1
ATOM 617 C CA . ASN A 1 105 ? -51.777 -20.731 10.079 1.00 42.99 86 ASN A CA 1
ATOM 618 C C . ASN A 1 105 ? -51.745 -20.109 11.471 1.00 45.32 86 ASN A C 1
ATOM 619 O O . ASN A 1 105 ? -51.283 -20.765 12.416 1.00 42.50 86 ASN A O 1
ATOM 624 N N . GLY A 1 106 ? -52.205 -18.863 11.621 1.00 44.60 87 GLY A N 1
ATOM 625 C CA . GLY A 1 106 ? -52.172 -18.204 12.912 1.00 40.65 87 GLY A CA 1
ATOM 626 C C . GLY A 1 106 ? -50.780 -17.895 13.419 1.00 45.38 87 GLY A C 1
ATOM 627 O O . GLY A 1 106 ? -50.568 -17.837 14.639 1.00 46.98 87 GLY A O 1
ATOM 628 N N . LEU A 1 107 ? -49.815 -17.681 12.523 1.00 43.37 88 LEU A N 1
ATOM 629 C CA . LEU A 1 107 ? -48.419 -17.584 12.937 1.00 42.38 88 LEU A CA 1
ATOM 630 C C . LEU A 1 107 ? -47.844 -16.176 12.792 1.00 46.53 88 LEU A C 1
ATOM 631 O O . LEU A 1 107 ? -46.615 -16.009 12.810 1.00 43.15 88 LEU A O 1
ATOM 636 N N . GLU A 1 108 ? -48.702 -15.158 12.674 1.00 43.60 89 GLU A N 1
ATOM 637 C CA . GLU A 1 108 ? -48.215 -13.806 12.427 1.00 43.10 89 GLU A CA 1
ATOM 638 C C . GLU A 1 108 ? -47.556 -13.159 13.641 1.00 40.32 89 GLU A C 1
ATOM 639 O O . GLU A 1 108 ? -46.891 -12.147 13.475 1.00 43.04 89 GLU A O 1
ATOM 645 N N . ASP A 1 109 ? -47.691 -13.713 14.842 1.00 40.25 90 ASP A N 1
ATOM 646 C CA . ASP A 1 109 ? -46.929 -13.199 15.975 1.00 41.70 90 ASP A CA 1
ATOM 647 C C . ASP A 1 109 ? -45.506 -13.751 16.064 1.00 43.42 90 ASP A C 1
ATOM 648 O O . ASP A 1 109 ? -44.656 -13.158 16.751 1.00 43.69 90 ASP A O 1
ATOM 653 N N . GLN A 1 110 ? -45.219 -14.866 15.400 1.00 40.70 91 GLN A N 1
ATOM 654 C CA . GLN A 1 110 ? -43.870 -15.433 15.389 1.00 42.05 91 GLN A CA 1
ATOM 655 C C . GLN A 1 110 ? -43.113 -15.109 14.106 1.00 40.15 91 GLN A C 1
ATOM 656 O O . GLN A 1 110 ? -41.888 -14.911 14.134 1.00 39.44 91 GLN A O 1
ATOM 662 N N . ILE A 1 111 ? -43.825 -15.040 12.988 1.00 41.21 92 ILE A N 1
ATOM 663 C CA . ILE A 1 111 ? -43.230 -14.923 11.671 1.00 41.90 92 ILE A CA 1
ATOM 664 C C . ILE A 1 111 ? -43.714 -13.624 11.068 1.00 44.60 92 ILE A C 1
ATOM 665 O O . ILE A 1 111 ? -44.923 -13.403 10.943 1.00 43.95 92 ILE A O 1
ATOM 670 N N . GLU A 1 112 ? -42.771 -12.789 10.672 1.00 43.35 93 GLU A N 1
ATOM 671 C CA . GLU A 1 112 ? -43.026 -11.484 10.098 1.00 46.16 93 GLU A CA 1
ATOM 672 C C . GLU A 1 112 ? -42.338 -11.442 8.745 1.00 49.65 93 GLU A C 1
ATOM 673 O O . GLU A 1 112 ? -41.174 -11.859 8.625 1.00 44.64 93 GLU A O 1
ATOM 679 N N . ILE A 1 113 ? -43.057 -10.969 7.726 1.00 48.70 94 ILE A N 1
ATOM 680 C CA . ILE A 1 113 ? -42.494 -10.802 6.388 1.00 50.86 94 ILE A CA 1
ATOM 681 C C . ILE A 1 113 ? -42.147 -9.337 6.168 1.00 52.18 94 ILE A C 1
ATOM 682 O O . ILE A 1 113 ? -42.930 -8.435 6.502 1.00 54.17 94 ILE A O 1
ATOM 687 N N . VAL A 1 114 ? -40.967 -9.094 5.608 1.00 52.63 95 VAL A N 1
ATOM 688 C CA . VAL A 1 114 ? -40.497 -7.749 5.299 1.00 51.70 95 VAL A CA 1
ATOM 689 C C . VAL A 1 114 ? -40.238 -7.676 3.802 1.00 54.10 95 VAL A C 1
ATOM 690 O O . VAL A 1 114 ? -39.532 -8.527 3.244 1.00 50.56 95 VAL A O 1
ATOM 694 N N . HIS A 1 115 ? -40.832 -6.677 3.152 1.00 50.29 96 HIS A N 1
ATOM 695 C CA . HIS A 1 115 ? -40.568 -6.382 1.749 1.00 55.60 96 HIS A CA 1
ATOM 696 C C . HIS A 1 115 ? -39.351 -5.459 1.681 1.00 59.44 96 HIS A C 1
ATOM 697 O O . HIS A 1 115 ? -39.432 -4.278 2.037 1.00 60.89 96 HIS A O 1
ATOM 704 N N . ALA A 1 116 ? -38.222 -5.997 1.226 1.00 58.30 97 ALA A N 1
ATOM 705 C CA . ALA A 1 116 ? -36.973 -5.251 1.241 1.00 58.49 97 ALA A CA 1
ATOM 706 C C . ALA A 1 116 ? -35.965 -5.959 0.352 1.00 59.45 97 ALA A C 1
ATOM 707 O O . ALA A 1 116 ? -36.141 -7.123 -0.011 1.00 57.86 97 ALA A O 1
ATOM 709 N N . ASP A 1 117 ? -34.914 -5.227 0.000 1.00 62.20 98 ASP A N 1
ATOM 710 C CA . ASP A 1 117 ? -33.747 -5.811 -0.641 1.00 62.58 98 ASP A CA 1
ATOM 711 C C . ASP A 1 117 ? -32.816 -6.382 0.425 1.00 62.02 98 ASP A C 1
ATOM 712 O O . ASP A 1 117 ? -32.654 -5.808 1.509 1.00 59.67 98 ASP A O 1
ATOM 717 N N . ILE A 1 118 ? -32.195 -7.519 0.100 1.00 63.57 99 ILE A N 1
ATOM 718 C CA . ILE A 1 118 ? -31.347 -8.230 1.058 1.00 59.85 99 ILE A CA 1
ATOM 719 C C . ILE A 1 118 ? -30.154 -7.370 1.481 1.00 57.01 99 ILE A C 1
ATOM 720 O O . ILE A 1 118 ? -29.784 -7.324 2.664 1.00 52.95 99 ILE A O 1
ATOM 725 N N . LYS A 1 119 ? -29.542 -6.660 0.530 1.00 59.56 100 LYS A N 1
ATOM 726 C CA . LYS A 1 119 ? -28.407 -5.807 0.871 1.00 57.78 100 LYS A CA 1
ATOM 727 C C . LYS A 1 119 ? -28.835 -4.669 1.800 1.00 59.43 100 LYS A C 1
ATOM 728 O O . LYS A 1 119 ? -28.227 -4.444 2.855 1.00 60.09 100 LYS A O 1
ATOM 730 N N . GLU A 1 120 ? -29.899 -3.954 1.437 1.00 59.63 101 GLU A N 1
ATOM 731 C CA . GLU A 1 120 ? -30.396 -2.882 2.300 1.00 64.64 101 GLU A CA 1
ATOM 732 C C . GLU A 1 120 ? -30.797 -3.412 3.675 1.00 58.72 101 GLU A C 1
ATOM 733 O O . GLU A 1 120 ? -30.399 -2.856 4.706 1.00 56.95 101 GLU A O 1
ATOM 739 N N . PHE A 1 121 ? -31.579 -4.499 3.705 1.00 53.57 102 PHE A N 1
ATOM 740 C CA . PHE A 1 121 ? -32.043 -5.066 4.969 1.00 50.21 102 PHE A CA 1
ATOM 741 C C . PHE A 1 121 ? -30.884 -5.343 5.918 1.00 54.49 102 PHE A C 1
ATOM 742 O O . PHE A 1 121 ? -30.935 -4.982 7.097 1.00 54.44 102 PHE A O 1
ATOM 750 N N . SER A 1 122 ? -29.831 -6.004 5.423 1.00 55.69 103 SER A N 1
ATOM 751 C CA . SER A 1 122 ? -28.737 -6.410 6.300 1.00 54.65 103 SER A CA 1
ATOM 752 C C . SER A 1 122 ? -27.996 -5.209 6.875 1.00 58.85 103 SER A C 1
ATOM 753 O O . SER A 1 122 ? -27.433 -5.295 7.977 1.00 55.04 103 SER A O 1
ATOM 756 N N . LYS A 1 123 ? -27.971 -4.095 6.139 1.00 59.77 104 LYS A N 1
ATOM 757 C CA . LYS A 1 123 ? -27.303 -2.896 6.635 1.00 60.03 104 LYS A CA 1
ATOM 758 C C . LYS A 1 123 ? -28.075 -2.287 7.805 1.00 60.66 104 LYS A C 1
ATOM 759 O O . LYS A 1 123 ? -27.475 -1.806 8.773 1.00 60.74 104 LYS A O 1
ATOM 761 N N . LEU A 1 124 ? -29.403 -2.339 7.761 1.00 61.54 105 LEU A N 1
ATOM 762 C CA . LEU A 1 124 ? -30.192 -1.814 8.869 1.00 62.17 105 LEU A CA 1
ATOM 763 C C . LEU A 1 124 ? -30.378 -2.810 10.010 1.00 61.72 105 LEU A C 1
ATOM 764 O O . LEU A 1 124 ? -30.857 -2.411 11.080 1.00 56.78 105 LEU A O 1
ATOM 769 N N . HIS A 1 125 ? -30.005 -4.084 9.833 1.00 56.62 106 HIS A N 1
ATOM 770 C CA . HIS A 1 125 ? -30.239 -5.089 10.864 1.00 57.01 106 HIS A CA 1
ATOM 771 C C . HIS A 1 125 ? -28.946 -5.779 11.284 1.00 57.16 106 HIS A C 1
ATOM 772 O O . HIS A 1 125 ? -28.932 -6.980 11.576 1.00 57.48 106 HIS A O 1
ATOM 779 N N . ASN A 1 126 ? -27.859 -5.010 11.335 1.00 52.76 107 ASN A N 1
ATOM 780 C CA . ASN A 1 126 ? -26.533 -5.528 11.654 1.00 55.96 107 ASN A CA 1
ATOM 781 C C . ASN A 1 126 ? -26.522 -6.217 13.015 1.00 57.03 107 ASN A C 1
ATOM 782 O O . ASN A 1 126 ? -27.147 -5.751 13.971 1.00 56.69 107 ASN A O 1
ATOM 787 N N . GLN A 1 127 ? -25.841 -7.367 13.067 1.00 54.20 108 GLN A N 1
ATOM 788 C CA . GLN A 1 127 ? -25.583 -8.141 14.285 1.00 50.45 108 GLN A CA 1
ATOM 789 C C . GLN A 1 127 ? -26.852 -8.400 15.095 1.00 51.41 108 GLN A C 1
ATOM 790 O O . GLN A 1 127 ? -26.851 -8.328 16.328 1.00 50.23 108 GLN A O 1
ATOM 792 N N . GLU A 1 128 ? -27.930 -8.782 14.390 1.00 50.82 109 GLU A N 1
ATOM 793 C CA . GLU A 1 128 ? -29.251 -8.999 14.979 1.00 49.26 109 GLU A CA 1
ATOM 794 C C . GLU A 1 128 ? -29.674 -10.467 15.129 1.00 54.48 109 GLU A C 1
ATOM 795 O O . GLU A 1 128 ? -30.442 -10.772 16.049 1.00 52.53 109 GLU A O 1
ATOM 801 N N . PHE A 1 129 ? -29.204 -11.388 14.277 1.00 49.46 110 PHE A N 1
ATOM 802 C CA . PHE A 1 129 ? -29.788 -12.723 14.183 1.00 45.02 110 PHE A CA 1
ATOM 803 C C . PHE A 1 129 ? -28.840 -13.809 14.669 1.00 47.54 110 PHE A C 1
ATOM 804 O O . PHE A 1 129 ? -27.614 -13.684 14.566 1.00 46.81 110 PHE A O 1
ATOM 812 N N . ASP A 1 130 ? -29.433 -14.885 15.216 1.00 45.26 111 ASP A N 1
ATOM 813 C CA . ASP A 1 130 ? -28.685 -16.096 15.566 1.00 44.02 111 ASP A CA 1
ATOM 814 C C . ASP A 1 130 ? -28.539 -17.047 14.387 1.00 41.97 111 ASP A C 1
ATOM 815 O O . ASP A 1 130 ? -27.569 -17.813 14.324 1.00 40.39 111 ASP A O 1
ATOM 820 N N . LEU A 1 131 ? -29.479 -17.007 13.454 1.00 40.73 112 LEU A N 1
ATOM 821 C CA . LEU A 1 131 ? -29.440 -17.858 12.278 1.00 39.68 112 LEU A CA 1
ATOM 822 C C . LEU A 1 131 ? -29.995 -17.074 11.093 1.00 39.54 112 LEU A C 1
ATOM 823 O O . LEU A 1 131 ? -31.035 -16.417 11.200 1.00 35.16 112 LEU A O 1
ATOM 828 N N . VAL A 1 132 ? -29.261 -17.092 9.987 1.00 37.18 113 VAL A N 1
ATOM 829 C CA . VAL A 1 132 ? -29.756 -16.665 8.687 1.00 36.19 113 VAL A CA 1
ATOM 830 C C . VAL A 1 132 ? -29.797 -17.901 7.808 1.00 38.12 113 VAL A C 1
ATOM 831 O O . VAL A 1 132 ? -28.832 -18.675 7.769 1.00 38.26 113 VAL A O 1
ATOM 835 N N . VAL A 1 133 ? -30.917 -18.102 7.125 1.00 37.70 114 VAL A N 1
ATOM 836 C CA . VAL A 1 133 ? -31.092 -19.233 6.226 1.00 36.47 114 VAL A CA 1
ATOM 837 C C . VAL A 1 133 ? -31.426 -18.670 4.854 1.00 40.06 114 VAL A C 1
ATOM 838 O O . VAL A 1 133 ? -32.102 -17.640 4.749 1.00 40.88 114 VAL A O 1
ATOM 842 N N . CYS A 1 134 ? -30.918 -19.305 3.802 1.00 39.59 115 CYS A N 1
ATOM 843 C CA . CYS A 1 134 ? -31.201 -18.837 2.453 1.00 40.49 115 CYS A CA 1
ATOM 844 C C . CYS A 1 134 ? -31.456 -20.007 1.516 1.00 45.63 115 CYS A C 1
ATOM 845 O O . CYS A 1 134 ? -30.658 -20.945 1.453 1.00 39.90 115 CYS A O 1
ATOM 848 N N . ASN A 1 135 ? -32.560 -19.929 0.780 1.00 50.06 116 ASN A N 1
ATOM 849 C CA . ASN A 1 135 ? -32.852 -20.808 -0.353 1.00 49.74 116 ASN A CA 1
ATOM 850 C C . ASN A 1 135 ? -33.035 -19.927 -1.585 1.00 56.21 116 ASN A C 1
ATOM 851 O O . ASN A 1 135 ? -34.125 -19.359 -1.791 1.00 58.20 116 ASN A O 1
ATOM 856 N N . PRO A 1 136 ? -32.006 -19.780 -2.425 1.00 56.64 117 PRO A N 1
ATOM 857 C CA . PRO A 1 136 ? -32.093 -18.829 -3.533 1.00 61.48 117 PRO A CA 1
ATOM 858 C C . PRO A 1 136 ? -33.058 -19.308 -4.603 1.00 68.34 117 PRO A C 1
ATOM 859 O O . PRO A 1 136 ? -33.270 -20.522 -4.771 1.00 68.47 117 PRO A O 1
ATOM 863 N N . PRO A 1 137 ? -33.672 -18.379 -5.364 1.00 70.88 118 PRO A N 1
ATOM 864 C CA . PRO A 1 137 ? -34.711 -18.678 -6.360 1.00 72.06 118 PRO A CA 1
ATOM 865 C C . PRO A 1 137 ? -34.156 -19.261 -7.659 1.00 74.25 118 PRO A C 1
ATOM 866 O O . PRO A 1 137 ? -32.952 -19.525 -7.736 1.00 78.05 118 PRO A O 1
ATOM 870 N N . ILE A 1 161 ? -32.672 -4.467 -9.158 1.00 78.11 142 ILE A N 1
ATOM 871 C CA . ILE A 1 161 ? -31.778 -4.986 -8.131 1.00 80.18 142 ILE A CA 1
ATOM 872 C C . ILE A 1 161 ? -31.296 -6.385 -8.511 1.00 80.34 142 ILE A C 1
ATOM 873 O O . ILE A 1 161 ? -32.099 -7.303 -8.689 1.00 79.05 142 ILE A O 1
ATOM 875 N N . LEU A 1 162 ? -29.977 -6.535 -8.646 1.00 79.67 143 LEU A N 1
ATOM 876 C CA . LEU A 1 162 ? -29.347 -7.828 -8.888 1.00 76.31 143 LEU A CA 1
ATOM 877 C C . LEU A 1 162 ? -28.694 -8.280 -7.588 1.00 72.62 143 LEU A C 1
ATOM 878 O O . LEU A 1 162 ? -27.753 -7.644 -7.102 1.00 75.70 143 LEU A O 1
ATOM 880 N N . ILE A 1 163 ? -29.205 -9.369 -7.022 1.00 72.61 144 ILE A N 1
ATOM 881 C CA . ILE A 1 163 ? -28.636 -9.997 -5.835 1.00 66.68 144 ILE A CA 1
ATOM 882 C C . ILE A 1 163 ? -27.763 -11.160 -6.296 1.00 59.53 144 ILE A C 1
ATOM 883 O O . ILE A 1 163 ? -28.253 -12.098 -6.939 1.00 60.47 144 ILE A O 1
ATOM 888 N N . THR A 1 164 ? -26.464 -11.085 -6.014 1.00 60.42 145 THR A N 1
ATOM 889 C CA . THR A 1 164 ? -25.524 -12.128 -6.399 1.00 57.18 145 THR A CA 1
ATOM 890 C C . THR A 1 164 ? -25.254 -13.058 -5.216 1.00 53.89 145 THR A C 1
ATOM 891 O O . THR A 1 164 ? -25.664 -12.806 -4.081 1.00 51.55 145 THR A O 1
ATOM 895 N N . LEU A 1 165 ? -24.555 -14.157 -5.495 1.00 52.03 146 LEU A N 1
ATOM 896 C CA . LEU A 1 165 ? -24.257 -15.104 -4.424 1.00 50.88 146 LEU A CA 1
ATOM 897 C C . LEU A 1 165 ? -23.322 -14.480 -3.394 1.00 47.64 146 LEU A C 1
ATOM 898 O O . LEU A 1 165 ? -23.458 -14.724 -2.188 1.00 45.08 146 LEU A O 1
ATOM 903 N N . GLU A 1 166 ? -22.371 -13.658 -3.844 1.00 47.73 147 GLU A N 1
ATOM 904 C CA . GLU A 1 166 ? -21.554 -12.923 -2.889 1.00 50.93 147 GLU A CA 1
ATOM 905 C C . GLU A 1 166 ? -22.419 -12.001 -2.033 1.00 47.48 147 GLU A C 1
ATOM 906 O O . GLU A 1 166 ? -22.240 -11.921 -0.808 1.00 44.77 147 GLU A O 1
ATOM 912 N N . ASP A 1 167 ? -23.381 -11.317 -2.658 1.00 51.33 148 ASP A N 1
ATOM 913 C CA . ASP A 1 167 ? -24.223 -10.381 -1.914 1.00 50.78 148 ASP A CA 1
ATOM 914 C C . ASP A 1 167 ? -25.035 -11.107 -0.846 1.00 47.63 148 ASP A C 1
ATOM 915 O O . ASP A 1 167 ? -25.142 -10.636 0.293 1.00 46.62 148 ASP A O 1
ATOM 920 N N . ILE A 1 168 ? -25.584 -12.274 -1.189 1.00 47.91 149 ILE A N 1
ATOM 921 C CA . ILE A 1 168 ? -26.238 -13.121 -0.194 1.00 42.16 149 ILE A CA 1
ATOM 922 C C . ILE A 1 168 ? -25.297 -13.390 0.974 1.00 42.11 149 ILE A C 1
ATOM 923 O O . ILE A 1 168 ? -25.617 -13.092 2.131 1.00 43.95 149 ILE A O 1
ATOM 928 N N . ILE A 1 169 ? -24.095 -13.904 0.690 1.00 42.67 150 ILE A N 1
ATOM 929 C CA . ILE A 1 169 ? -23.192 -14.282 1.777 1.00 42.26 150 ILE A CA 1
ATOM 930 C C . ILE A 1 169 ? -22.665 -13.050 2.525 1.00 43.35 150 ILE A C 1
ATOM 931 O O . ILE A 1 169 ? -22.535 -13.072 3.757 1.00 43.74 150 ILE A O 1
ATOM 936 N N . LYS A 1 170 ? -22.368 -11.956 1.815 1.00 43.09 151 LYS A N 1
ATOM 937 C CA . LYS A 1 170 ? -21.975 -10.715 2.499 1.00 45.75 151 LYS A CA 1
ATOM 938 C C . LYS A 1 170 ? -23.077 -10.222 3.443 1.00 44.54 151 LYS A C 1
ATOM 939 O O . LYS A 1 170 ? -22.829 -9.930 4.623 1.00 42.09 151 LYS A O 1
ATOM 945 N N . SER A 1 171 ? -24.305 -10.137 2.929 1.00 43.55 152 SER A N 1
ATOM 946 C CA . SER A 1 171 ? -25.451 -9.705 3.733 1.00 47.30 152 SER A CA 1
ATOM 947 C C . SER A 1 171 ? -25.702 -10.634 4.920 1.00 45.79 152 SER A C 1
ATOM 948 O O . SER A 1 171 ? -26.098 -10.179 5.999 1.00 44.17 152 SER A O 1
ATOM 951 N N . ALA A 1 172 ? -25.474 -11.939 4.748 1.00 42.47 153 ALA A N 1
ATOM 952 C CA . ALA A 1 172 ? -25.616 -12.843 5.884 1.00 41.79 153 ALA A CA 1
ATOM 953 C C . ALA A 1 172 ? -24.659 -12.469 7.013 1.00 45.37 153 ALA A C 1
ATOM 954 O O . ALA A 1 172 ? -25.056 -12.437 8.186 1.00 44.63 153 ALA A O 1
ATOM 956 N N . SER A 1 173 ? -23.387 -12.192 6.679 1.00 40.91 154 SER A N 1
ATOM 957 C CA . SER A 1 173 ? -22.399 -11.852 7.700 1.00 45.97 154 SER A CA 1
ATOM 958 C C . SER A 1 173 ? -22.718 -10.525 8.382 1.00 47.09 154 SER A C 1
ATOM 959 O O . SER A 1 173 ? -22.416 -10.352 9.566 1.00 48.20 154 SER A O 1
ATOM 962 N N . ARG A 1 174 ? -23.309 -9.576 7.652 1.00 48.59 155 ARG A N 1
ATOM 963 C CA . ARG A 1 174 ? -23.747 -8.322 8.273 1.00 53.15 155 ARG A CA 1
ATOM 964 C C . ARG A 1 174 ? -24.881 -8.531 9.279 1.00 57.00 155 ARG A C 1
ATOM 965 O O . ARG A 1 174 ? -24.927 -7.831 10.297 1.00 58.59 155 ARG A O 1
ATOM 973 N N . CYS A 1 175 ? -25.789 -9.490 9.015 1.00 51.48 156 CYS A N 1
ATOM 974 C CA . CYS A 1 175 ? -26.974 -9.738 9.842 1.00 50.80 156 CYS A CA 1
ATOM 975 C C . CYS A 1 175 ? -26.678 -10.528 11.110 1.00 49.19 156 CYS A C 1
ATOM 976 O O . CYS A 1 175 ? -27.434 -10.425 12.083 1.00 44.06 156 CYS A O 1
ATOM 979 N N . LEU A 1 176 ? -25.641 -11.362 11.101 1.00 45.49 157 LEU A N 1
ATOM 980 C CA . LEU A 1 176 ? -25.435 -12.312 12.182 1.00 44.21 157 LEU A CA 1
ATOM 981 C C . LEU A 1 176 ? -24.710 -11.676 13.366 1.00 49.46 157 LEU A C 1
ATOM 982 O O . LEU A 1 176 ? -23.841 -10.813 13.203 1.00 46.91 157 LEU A O 1
ATOM 987 N N . LYS A 1 177 ? -25.084 -12.116 14.565 1.00 48.54 158 LYS A N 1
ATOM 988 C CA . LYS A 1 177 ? -24.319 -11.835 15.762 1.00 44.91 158 LYS A CA 1
ATOM 989 C C . LYS A 1 177 ? -23.086 -12.722 15.794 1.00 50.35 158 LYS A C 1
ATOM 990 O O . LYS A 1 177 ? -22.973 -13.709 15.058 1.00 50.07 158 LYS A O 1
ATOM 996 N N . ASN A 1 178 ? -22.156 -12.361 16.672 1.00 46.93 159 ASN A N 1
ATOM 997 C CA . ASN A 1 178 ? -20.953 -13.155 16.861 1.00 54.13 159 ASN A CA 1
ATOM 998 C C . ASN A 1 178 ? -21.325 -14.600 17.162 1.00 51.70 159 ASN A C 1
ATOM 999 O O . ASN A 1 178 ? -22.195 -14.858 17.996 1.00 48.56 159 ASN A O 1
ATOM 1004 N N . LYS A 1 179 ? -20.663 -15.536 16.471 1.00 49.56 160 LYS A N 1
ATOM 1005 C CA . LYS A 1 179 ? -20.928 -16.968 16.560 1.00 46.58 160 LYS A CA 1
ATOM 1006 C C . LYS A 1 179 ? -22.292 -17.343 15.976 1.00 49.02 160 LYS A C 1
ATOM 1007 O O . LYS A 1 179 ? -22.825 -18.417 16.278 1.00 49.59 160 LYS A O 1
ATOM 1013 N N . GLY A 1 180 ? -22.881 -16.476 15.141 1.00 50.66 161 GLY A N 1
ATOM 1014 C CA . GLY A 1 180 ? -24.136 -16.795 14.485 1.00 44.71 161 GLY A CA 1
ATOM 1015 C C . GLY A 1 180 ? -23.947 -17.822 13.376 1.00 46.44 161 GLY A C 1
ATOM 1016 O O . GLY A 1 180 ? -22.836 -18.096 12.921 1.00 47.15 161 GLY A O 1
ATOM 1017 N N . ASN A 1 181 ? -25.061 -18.395 12.926 1.00 42.26 162 ASN A N 1
ATOM 1018 C CA . ASN A 1 181 ? -25.068 -19.485 11.954 1.00 40.68 162 ASN A CA 1
ATOM 1019 C C . ASN A 1 181 ? -25.706 -19.012 10.649 1.00 40.64 162 ASN A C 1
ATOM 1020 O O . ASN A 1 181 ? -26.789 -18.414 10.661 1.00 40.38 162 ASN A O 1
ATOM 1025 N N . PHE A 1 182 ? -25.026 -19.241 9.527 1.00 38.41 163 PHE A N 1
ATOM 1026 C CA . PHE A 1 182 ? -25.598 -19.027 8.196 1.00 38.24 163 PHE A CA 1
ATOM 1027 C C . PHE A 1 182 ? -25.780 -20.387 7.533 1.00 39.50 163 PHE A C 1
ATOM 1028 O O . PHE A 1 182 ? -24.816 -21.146 7.408 1.00 39.19 163 PHE A O 1
ATOM 1036 N N . THR A 1 183 ? -27.002 -20.666 7.075 1.00 37.53 164 THR A N 1
ATOM 1037 C CA . THR A 1 183 ? -27.360 -21.919 6.434 1.00 40.61 164 THR A CA 1
ATOM 1038 C C . THR A 1 183 ? -27.851 -21.661 5.017 1.00 42.29 164 THR A C 1
ATOM 1039 O O . THR A 1 183 ? -28.679 -20.769 4.795 1.00 40.30 164 THR A O 1
ATOM 1043 N N . ILE A 1 184 ? -27.378 -22.472 4.062 1.00 37.89 165 ILE A N 1
ATOM 1044 C CA . ILE A 1 184 ? -27.760 -22.296 2.667 1.00 35.87 165 ILE A CA 1
ATOM 1045 C C . ILE A 1 184 ? -27.995 -23.655 2.018 1.00 35.11 165 ILE A C 1
ATOM 1046 O O . ILE A 1 184 ? -27.397 -24.665 2.394 1.00 37.00 165 ILE A O 1
ATOM 1051 N N . VAL A 1 185 ? -28.901 -23.679 1.056 1.00 38.36 166 VAL A N 1
ATOM 1052 C CA . VAL A 1 185 ? -29.086 -24.816 0.166 1.00 37.19 166 VAL A CA 1
ATOM 1053 C C . VAL A 1 185 ? -28.796 -24.309 -1.236 1.00 38.73 166 VAL A C 1
ATOM 1054 O O . VAL A 1 185 ? -29.210 -23.200 -1.588 1.00 39.30 166 VAL A O 1
ATOM 1058 N N . HIS A 1 186 ? -28.059 -25.092 -2.026 1.00 41.43 167 HIS A N 1
ATOM 1059 C CA . HIS A 1 186 ? -27.630 -24.611 -3.337 1.00 42.49 167 HIS A CA 1
ATOM 1060 C C . HIS A 1 186 ? -27.242 -25.788 -4.223 1.00 41.08 167 HIS A C 1
ATOM 1061 O O . HIS A 1 186 ? -27.265 -26.944 -3.803 1.00 43.48 167 HIS A O 1
ATOM 1068 N N . ARG A 1 187 ? -26.875 -25.468 -5.461 1.00 44.13 168 ARG A N 1
ATOM 1069 C CA . ARG A 1 187 ? -26.385 -26.445 -6.422 1.00 46.88 168 ARG A CA 1
ATOM 1070 C C . ARG A 1 187 ? -24.973 -26.922 -6.069 1.00 44.11 168 ARG A C 1
ATOM 1071 O O . ARG A 1 187 ? -24.121 -26.134 -5.649 1.00 42.28 168 ARG A O 1
ATOM 1079 N N . SER A 1 188 ? -24.721 -28.219 -6.275 1.00 43.84 169 SER A N 1
ATOM 1080 C CA . SER A 1 188 ? -23.407 -28.775 -5.948 1.00 44.02 169 SER A CA 1
ATOM 1081 C C . SER A 1 188 ? -22.288 -28.129 -6.762 1.00 42.10 169 SER A C 1
ATOM 1082 O O . SER A 1 188 ? -21.187 -27.938 -6.241 1.00 46.01 169 SER A O 1
ATOM 1085 N N . GLU A 1 189 ? -22.553 -27.750 -8.017 1.00 41.71 170 GLU A N 1
ATOM 1086 C CA . GLU A 1 189 ? -21.500 -27.181 -8.850 1.00 46.90 170 GLU A CA 1
ATOM 1087 C C . GLU A 1 189 ? -20.810 -25.999 -8.177 1.00 49.67 170 GLU A C 1
ATOM 1088 O O . GLU A 1 189 ? -19.620 -25.763 -8.410 1.00 46.84 170 GLU A O 1
ATOM 1094 N N . ARG A 1 190 ? -21.521 -25.265 -7.321 1.00 43.82 171 ARG A N 1
ATOM 1095 C CA . ARG A 1 190 ? -20.981 -24.052 -6.728 1.00 44.72 171 ARG A CA 1
ATOM 1096 C C . ARG A 1 190 ? -20.516 -24.238 -5.291 1.00 43.97 171 ARG A C 1
ATOM 1097 O O . ARG A 1 190 ? -20.295 -23.240 -4.596 1.00 43.88 171 ARG A O 1
ATOM 1105 N N . LEU A 1 191 ? -20.314 -25.489 -4.853 1.00 41.19 172 LEU A N 1
ATOM 1106 C CA . LEU A 1 191 ? -19.911 -25.749 -3.473 1.00 41.17 172 LEU A CA 1
ATOM 1107 C C . LEU A 1 191 ? -18.617 -25.018 -3.098 1.00 42.75 172 LEU A C 1
ATOM 1108 O O . LEU A 1 191 ? -18.538 -24.393 -2.035 1.00 43.56 172 LEU A O 1
ATOM 1113 N N . SER A 1 192 ? -17.575 -25.099 -3.935 1.00 43.47 173 SER A N 1
ATOM 1114 C CA . SER A 1 192 ? -16.297 -24.518 -3.522 1.00 41.70 173 SER A CA 1
ATOM 1115 C C . SER A 1 192 ? -16.340 -22.994 -3.569 1.00 43.32 173 SER A C 1
ATOM 1116 O O . SER A 1 192 ? -15.747 -22.316 -2.713 1.00 39.02 173 SER A O 1
ATOM 1119 N N . GLU A 1 193 ? -17.025 -22.443 -4.570 1.00 41.08 174 GLU A N 1
ATOM 1120 C CA . GLU A 1 193 ? -17.233 -21.000 -4.637 1.00 49.02 174 GLU A CA 1
ATOM 1121 C C . GLU A 1 193 ? -17.973 -20.482 -3.408 1.00 44.36 174 GLU A C 1
ATOM 1122 O O . GLU A 1 193 ? -17.658 -19.402 -2.894 1.00 44.78 174 GLU A O 1
ATOM 1128 N N . ILE A 1 194 ? -18.955 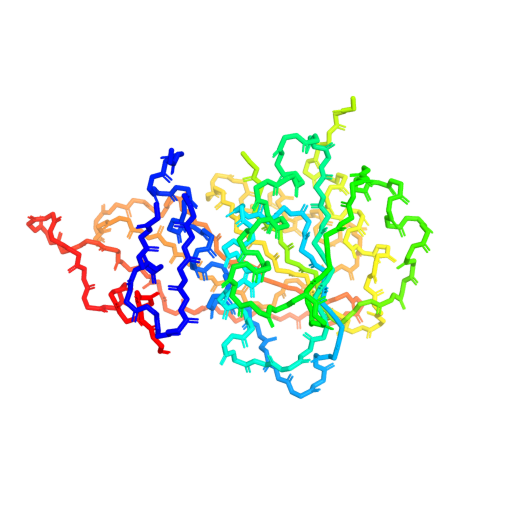-21.242 -2.920 1.00 44.33 175 ILE A N 1
ATOM 1129 C CA . ILE A 1 194 ? -19.665 -20.852 -1.705 1.00 43.96 175 ILE A CA 1
ATOM 1130 C C . ILE A 1 194 ? -18.718 -20.877 -0.515 1.00 44.57 175 ILE A C 1
ATOM 1131 O O . ILE A 1 194 ? -18.673 -19.935 0.292 1.00 39.20 175 ILE A O 1
ATOM 1136 N N . ILE A 1 195 ? -17.947 -21.965 -0.392 1.00 42.04 176 ILE A N 1
ATOM 1137 C CA . ILE A 1 195 ? -17.029 -22.120 0.730 1.00 39.68 176 ILE A CA 1
ATOM 1138 C C . ILE A 1 195 ? -16.013 -20.983 0.746 1.00 42.80 176 ILE A C 1
ATOM 1139 O O . ILE A 1 195 ? -15.669 -20.446 1.810 1.00 41.02 176 ILE A O 1
ATOM 1144 N N . ASN A 1 196 ? -15.541 -20.577 -0.437 1.00 47.12 177 ASN A N 1
ATOM 1145 C CA . ASN A 1 196 ? -14.578 -19.473 -0.528 1.00 47.89 177 ASN A CA 1
ATOM 1146 C C . ASN A 1 196 ? -15.195 -18.148 -0.074 1.00 44.90 177 ASN A C 1
ATOM 1147 O O . ASN A 1 196 ? -14.551 -17.357 0.628 1.00 44.37 177 ASN A O 1
ATOM 1152 N N . LEU A 1 197 ? -16.443 -17.893 -0.467 1.00 42.57 178 LEU A N 1
ATOM 1153 C CA . LEU A 1 197 ? -17.132 -16.674 -0.045 1.00 43.41 178 LEU A CA 1
ATOM 1154 C C . LEU A 1 197 ? -17.430 -16.683 1.450 1.00 43.87 178 LEU A C 1
ATOM 1155 O O . LEU A 1 197 ? -17.295 -15.649 2.114 1.00 44.97 178 LEU A O 1
ATOM 1160 N N . PHE A 1 198 ? -17.851 -17.833 1.993 1.00 43.05 179 PHE A N 1
ATOM 1161 C CA . PHE A 1 198 ? -17.909 -18.011 3.439 1.00 39.86 179 PHE A CA 1
ATOM 1162 C C . PHE A 1 198 ? -16.662 -17.415 4.083 1.00 44.71 179 PHE A C 1
ATOM 1163 O O . PHE A 1 198 ? -16.738 -16.452 4.852 1.00 41.66 179 PHE A O 1
ATOM 1171 N N . TYR A 1 199 ? -15.497 -17.980 3.733 1.00 45.54 180 TYR A N 1
ATOM 1172 C CA . TYR A 1 199 ? -14.225 -17.544 4.294 1.00 41.04 180 TYR A CA 1
ATOM 1173 C C . TYR A 1 199 ? -13.976 -16.063 4.061 1.00 42.35 180 TYR A C 1
ATOM 1174 O O . TYR A 1 199 ? -13.411 -15.384 4.926 1.00 46.22 180 TYR A O 1
ATOM 1183 N N . LYS A 1 200 ? -14.328 -15.560 2.872 1.00 40.86 181 LYS A N 1
ATOM 1184 C CA . LYS A 1 200 ? -14.103 -14.148 2.571 1.00 46.08 181 LYS A CA 1
ATOM 1185 C C . LYS A 1 200 ? -14.753 -13.247 3.618 1.00 48.28 181 LYS A C 1
ATOM 1186 O O . LYS A 1 200 ? -14.201 -12.198 3.952 1.00 48.00 181 LYS A O 1
ATOM 1192 N N . TYR A 1 201 ? -15.893 -13.659 4.181 1.00 45.69 182 TYR A N 1
ATOM 1193 C CA . TYR A 1 201 ? -16.628 -12.849 5.142 1.00 42.92 182 TYR A CA 1
ATOM 1194 C C . TYR A 1 201 ? -16.618 -13.452 6.541 1.00 43.42 182 TYR A C 1
ATOM 1195 O O . TYR A 1 201 ? -17.571 -13.275 7.298 1.00 47.50 182 TYR A O 1
ATOM 1204 N N . ASN A 1 202 ? -15.555 -14.178 6.876 1.00 41.46 183 ASN A N 1
ATOM 1205 C CA . ASN A 1 202 ? -15.335 -14.756 8.210 1.00 48.74 183 ASN A CA 1
ATOM 1206 C C . ASN A 1 202 ? -16.505 -15.616 8.698 1.00 45.89 183 ASN A C 1
ATOM 1207 O O . ASN A 1 202 ? -16.818 -15.648 9.890 1.00 47.47 183 ASN A O 1
ATOM 1212 N N . ILE A 1 203 ? -17.140 -16.346 7.780 1.00 46.88 184 ILE A N 1
ATOM 1213 C CA . ILE A 1 203 ? -18.008 -17.471 8.131 1.00 42.39 184 ILE A CA 1
ATOM 1214 C C . ILE A 1 203 ? -17.227 -18.760 7.910 1.00 44.12 184 ILE A C 1
ATOM 1215 O O . ILE A 1 203 ? -16.696 -18.998 6.816 1.00 43.03 184 ILE A O 1
ATOM 1220 N N . TYR A 1 204 ? -17.165 -19.596 8.947 1.00 44.95 185 TYR A N 1
ATOM 1221 C CA . TYR A 1 204 ? -16.409 -20.837 8.931 1.00 43.45 185 TYR A CA 1
ATOM 1222 C C . TYR A 1 204 ? -17.337 -21.998 8.614 1.00 46.02 185 TYR A C 1
ATOM 1223 O O . TYR A 1 204 ? -18.245 -22.285 9.412 1.00 42.82 185 TYR A O 1
ATOM 1232 N N . PRO A 1 205 ? -17.178 -22.667 7.469 1.00 43.68 186 PRO A N 1
ATOM 1233 C CA . PRO A 1 205 ? -17.988 -23.859 7.182 1.00 41.77 186 PRO A CA 1
ATOM 1234 C C . PRO A 1 205 ? -17.948 -24.864 8.324 1.00 41.67 186 PRO A C 1
ATOM 1235 O O . PRO A 1 205 ? -16.908 -25.106 8.941 1.00 48.24 186 PRO A O 1
ATOM 1239 N N . LYS A 1 206 ? -19.107 -25.449 8.600 1.00 42.71 187 LYS A N 1
ATOM 1240 C CA . LYS A 1 206 ? -19.328 -26.254 9.790 1.00 44.02 187 LYS A CA 1
ATOM 1241 C C . LYS A 1 206 ? -19.907 -27.628 9.446 1.00 45.75 187 LYS A C 1
ATOM 1242 O O . LYS A 1 206 ? -19.247 -28.650 9.664 1.00 48.67 187 LYS A O 1
ATOM 1248 N N . ARG A 1 207 ? -21.134 -27.674 8.920 1.00 45.56 188 ARG A N 1
ATOM 1249 C CA . ARG A 1 207 ? -21.782 -28.922 8.519 1.00 42.39 188 ARG A CA 1
ATOM 1250 C C . ARG A 1 207 ? -22.104 -28.903 7.032 1.00 41.17 188 ARG A C 1
ATOM 1251 O O . ARG A 1 207 ? -22.585 -27.895 6.501 1.00 43.33 188 ARG A O 1
ATOM 1259 N N . LEU A 1 208 ? -21.864 -30.038 6.381 1.00 41.94 189 LEU A N 1
ATOM 1260 C CA . LEU A 1 208 ? -22.149 -30.263 4.971 1.00 39.06 189 LEU A CA 1
ATOM 1261 C C . LEU A 1 208 ? -22.970 -31.539 4.824 1.00 37.49 189 LEU A C 1
ATOM 1262 O O . LEU A 1 208 ? -22.668 -32.539 5.476 1.00 38.39 189 LEU A O 1
ATOM 1267 N N . ARG A 1 209 ? -24.007 -31.498 3.976 1.00 32.58 190 ARG A N 1
ATOM 1268 C CA . ARG A 1 209 ? -24.743 -32.693 3.575 1.00 34.70 190 ARG A CA 1
ATOM 1269 C C . ARG A 1 209 ? -25.022 -32.649 2.077 1.00 34.13 190 ARG A C 1
ATOM 1270 O O . ARG A 1 209 ? -25.609 -31.685 1.573 1.00 35.22 190 ARG A O 1
ATOM 1278 N N . LEU A 1 210 ? -24.614 -33.698 1.369 1.00 33.94 191 LEU A N 1
ATOM 1279 C CA . LEU A 1 210 ? -24.932 -33.854 -0.043 1.00 34.31 191 LEU A CA 1
ATOM 1280 C C . LEU A 1 210 ? -26.314 -34.461 -0.241 1.00 37.29 191 LEU A C 1
ATOM 1281 O O . LEU A 1 210 ? -26.772 -35.295 0.549 1.00 38.25 191 LEU A O 1
ATOM 1286 N N . ILE A 1 211 ? -26.952 -34.072 -1.343 1.00 35.83 192 ILE A N 1
ATOM 1287 C CA . ILE A 1 211 ? -28.210 -34.653 -1.796 1.00 35.82 192 ILE A CA 1
ATOM 1288 C C . ILE A 1 211 ? -27.957 -35.264 -3.171 1.00 38.11 192 ILE A C 1
ATOM 1289 O O . ILE A 1 211 ? -27.585 -34.551 -4.114 1.00 39.63 192 ILE A O 1
ATOM 1294 N N . GLN A 1 212 ? -28.124 -36.580 -3.272 1.00 35.22 193 GLN A N 1
ATOM 1295 C CA . GLN A 1 212 ? -28.092 -37.318 -4.529 1.00 42.30 193 GLN A CA 1
ATOM 1296 C C . GLN A 1 212 ? -29.476 -37.869 -4.838 1.00 44.71 193 GLN A C 1
ATOM 1297 O O . GLN A 1 212 ? -30.134 -38.426 -3.952 1.00 42.50 193 GLN A O 1
ATOM 1303 N N . SER A 1 213 ? -29.899 -37.752 -6.103 1.00 45.75 194 SER A N 1
ATOM 1304 C CA . SER A 1 213 ? -31.164 -38.361 -6.527 1.00 46.20 194 SER A CA 1
ATOM 1305 C C . SER A 1 213 ? -31.143 -39.885 -6.381 1.00 45.77 194 SER A C 1
ATOM 1306 O O . SER A 1 213 ? -32.092 -40.484 -5.863 1.00 49.27 194 SER A O 1
ATOM 1309 N N . LYS A 1 214 ? -30.097 -40.540 -6.882 1.00 48.26 195 LYS A N 1
ATOM 1310 C CA . LYS A 1 214 ? -29.963 -41.989 -6.766 1.00 47.80 195 LYS A CA 1
ATOM 1311 C C . LYS A 1 214 ? -28.591 -42.299 -6.195 1.00 47.65 195 LYS A C 1
ATOM 1312 O O . LYS A 1 214 ? -27.690 -41.453 -6.212 1.00 43.96 195 LYS A O 1
ATOM 1318 N N . LYS A 1 215 ? -28.441 -43.530 -5.695 1.00 44.74 196 LYS A N 1
ATOM 1319 C CA . LYS A 1 215 ? -27.179 -43.981 -5.114 1.00 44.51 196 LYS A CA 1
ATOM 1320 C C . LYS A 1 215 ? -26.027 -43.918 -6.112 1.00 48.12 196 LYS A C 1
ATOM 1321 O O . LYS A 1 215 ? -24.859 -43.905 -5.709 1.00 46.46 196 LYS A O 1
ATOM 1323 N N . THR A 1 216 ? -26.330 -43.874 -7.404 1.00 48.67 197 THR A N 1
ATOM 1324 C CA . THR A 1 216 ? -25.327 -43.914 -8.454 1.00 44.84 197 THR A CA 1
ATOM 1325 C C . THR A 1 216 ? -25.224 -42.606 -9.208 1.00 46.47 197 THR A C 1
ATOM 1326 O O . THR A 1 216 ? -24.559 -42.559 -10.246 1.00 48.35 197 THR A O 1
ATOM 1330 N N . ASP A 1 217 ? -25.881 -41.558 -8.736 1.00 42.05 198 ASP A N 1
ATOM 1331 C CA . ASP A 1 217 ? -25.843 -40.262 -9.390 1.00 47.56 198 ASP A CA 1
ATOM 1332 C C . ASP A 1 217 ? -24.907 -39.322 -8.646 1.00 42.04 198 ASP A C 1
ATOM 1333 O O . ASP A 1 217 ? -24.707 -39.445 -7.437 1.00 42.53 198 ASP A O 1
ATOM 1338 N N . ASN A 1 218 ? -24.338 -38.381 -9.386 1.00 39.99 199 ASN A N 1
ATOM 1339 C CA . ASN A 1 218 ? -23.646 -37.261 -8.764 1.00 41.09 199 ASN A CA 1
ATOM 1340 C C . ASN A 1 218 ? -24.607 -36.495 -7.859 1.00 45.55 199 ASN A C 1
ATOM 1341 O O . ASN A 1 218 ? -25.810 -36.415 -8.128 1.00 40.77 199 ASN A O 1
ATOM 1346 N N . ALA A 1 219 ? -24.071 -35.936 -6.775 1.00 39.82 200 ALA A N 1
ATOM 1347 C CA . ALA A 1 219 ? -24.883 -35.074 -5.933 1.00 40.45 200 ALA A CA 1
ATOM 1348 C C . ALA A 1 219 ? -25.233 -33.824 -6.708 1.00 43.39 200 ALA A C 1
ATOM 1349 O O . ALA A 1 219 ? -24.346 -33.169 -7.266 1.00 49.19 200 ALA A O 1
ATOM 1351 N N . LYS A 1 220 ? -26.523 -33.491 -6.737 1.00 41.06 201 LYS A N 1
ATOM 1352 C CA . LYS A 1 220 ? -27.029 -32.315 -7.435 1.00 41.13 201 LYS A CA 1
ATOM 1353 C C . LYS A 1 220 ? -27.205 -31.091 -6.544 1.00 42.58 201 LYS A C 1
ATOM 1354 O O . LYS A 1 220 ? -27.164 -29.962 -7.054 1.00 43.78 201 LYS A O 1
ATOM 1356 N N . MET A 1 221 ? -27.439 -31.274 -5.241 1.00 39.61 202 MET A N 1
ATOM 1357 C CA . MET A 1 221 ? -27.645 -30.169 -4.318 1.00 41.24 202 MET A CA 1
ATOM 1358 C C . MET A 1 221 ? -26.812 -30.372 -3.064 1.00 38.17 202 MET A C 1
ATOM 1359 O O . MET A 1 221 ? -26.432 -31.493 -2.721 1.00 36.97 202 MET A O 1
ATOM 1364 N N . ILE A 1 222 ? -26.507 -29.262 -2.385 1.00 38.29 203 ILE A N 1
ATOM 1365 C CA . ILE A 1 222 ? -25.759 -29.313 -1.133 1.00 37.89 203 ILE A CA 1
ATOM 1366 C C . ILE A 1 222 ? -26.524 -28.544 -0.064 1.00 35.66 203 ILE A C 1
ATOM 1367 O O . ILE A 1 222 ? -27.248 -27.587 -0.353 1.00 42.67 203 ILE A O 1
ATOM 1372 N N . LEU A 1 223 ? -26.366 -28.988 1.181 1.00 36.72 204 LEU A N 1
ATOM 1373 C CA . LEU A 1 223 ? -26.823 -28.291 2.378 1.00 34.21 204 LEU A CA 1
ATOM 1374 C C . LEU A 1 223 ? -25.580 -27.939 3.185 1.00 39.47 204 LEU A C 1
ATOM 1375 O O . LEU A 1 223 ? -24.804 -28.832 3.546 1.00 39.20 204 LEU A O 1
ATOM 1380 N N . LEU A 1 224 ? -25.391 -26.652 3.473 1.00 39.02 205 LEU A N 1
ATOM 1381 C CA . LEU A 1 224 ? -24.179 -26.184 4.132 1.00 38.07 205 LEU A CA 1
ATOM 1382 C C . LEU A 1 224 ? -24.525 -25.115 5.157 1.00 40.39 205 LEU A C 1
ATOM 1383 O O . LEU A 1 224 ? -25.293 -24.201 4.854 1.00 40.00 205 LEU A O 1
ATOM 1388 N N . ASP A 1 225 ? -23.937 -25.199 6.351 1.00 37.75 206 ASP A N 1
ATOM 1389 C CA . ASP A 1 225 ? -23.991 -24.054 7.236 1.00 41.48 206 ASP A CA 1
ATOM 1390 C C . ASP A 1 225 ? -22.587 -23.677 7.692 1.00 41.06 206 ASP A C 1
ATOM 1391 O O . ASP A 1 225 ? -21.579 -24.262 7.266 1.00 39.34 206 ASP A O 1
ATOM 1396 N N . GLY A 1 226 ? -22.528 -22.651 8.532 1.00 43.66 207 GLY A N 1
ATOM 1397 C CA . GLY A 1 226 ? -21.259 -22.055 8.915 1.00 41.06 207 GLY A CA 1
ATOM 1398 C C . GLY A 1 226 ? -21.450 -21.085 10.057 1.00 44.82 207 GLY A C 1
ATOM 1399 O O . GLY A 1 226 ? -22.556 -20.598 10.301 1.00 40.31 207 GLY A O 1
ATOM 1400 N N . ILE A 1 227 ? -20.355 -20.816 10.761 1.00 45.08 208 ILE A N 1
ATOM 1401 C CA . ILE A 1 227 ? -20.385 -20.035 11.989 1.00 44.73 208 ILE A CA 1
ATOM 1402 C C . ILE A 1 227 ? -19.630 -18.739 11.749 1.00 45.92 208 ILE A C 1
ATOM 1403 O O . ILE A 1 227 ? -18.421 -18.757 11.470 1.00 45.22 208 ILE A O 1
ATOM 1408 N N . TYR A 1 228 ? -20.347 -17.618 11.835 1.00 42.55 209 TYR A N 1
ATOM 1409 C CA . TYR A 1 228 ? -19.724 -16.315 11.681 1.00 47.60 209 TYR A CA 1
ATOM 1410 C C . TYR A 1 228 ? -18.725 -16.101 12.810 1.00 48.19 209 TYR A C 1
ATOM 1411 O O . TYR A 1 228 ? -19.061 -16.266 13.987 1.00 48.63 209 TYR A O 1
ATOM 1420 N N . GLN A 1 229 ? -17.478 -15.795 12.442 1.00 45.99 210 GLN A N 1
ATOM 1421 C CA . GLN A 1 229 ? -16.418 -15.563 13.420 1.00 50.92 210 GLN A CA 1
ATOM 1422 C C . GLN A 1 229 ? -16.213 -16.781 14.319 1.00 51.68 210 GLN A C 1
ATOM 1423 O O . GLN A 1 229 ? -15.814 -16.658 15.478 1.00 52.11 210 GLN A O 1
ATOM 1429 N N . GLY A 1 230 ? -16.488 -17.969 13.790 1.00 53.85 211 GLY A N 1
ATOM 1430 C CA . GLY A 1 230 ? -16.277 -19.215 14.501 1.00 51.09 211 GLY A CA 1
ATOM 1431 C C . GLY A 1 230 ? -14.897 -19.793 14.267 1.00 58.42 211 GLY A C 1
ATOM 1432 O O . GLY A 1 230 ? -13.911 -19.066 14.088 1.00 53.63 211 GLY A O 1
ATOM 1433 N N . ASN A 1 231 ? -14.829 -21.127 14.233 1.00 58.19 212 ASN A N 1
ATOM 1434 C CA . ASN A 1 231 ? -13.559 -21.836 14.207 1.00 56.10 212 ASN A CA 1
ATOM 1435 C C . ASN A 1 231 ? -13.524 -22.860 13.080 1.00 57.74 212 ASN A C 1
ATOM 1436 O O . ASN A 1 231 ? -14.559 -23.323 12.593 1.00 56.85 212 ASN A O 1
ATOM 1441 N N . GLU A 1 232 ? -12.300 -23.214 12.690 1.00 56.64 213 GLU A N 1
ATOM 1442 C CA . GLU A 1 232 ? -12.051 -24.174 11.624 1.00 54.69 213 GLU A CA 1
ATOM 1443 C C . GLU A 1 232 ? -12.464 -25.578 12.050 1.00 54.38 213 GLU A C 1
ATOM 1444 O O . GLU A 1 232 ? -12.402 -25.934 13.230 1.00 54.52 213 GLU A O 1
ATOM 1450 N N . GLY A 1 233 ? -12.896 -26.377 11.072 1.00 50.91 214 GLY A N 1
ATOM 1451 C CA . GLY A 1 233 ? -13.274 -27.760 11.311 1.00 47.31 214 GLY A CA 1
ATOM 1452 C C . GLY A 1 233 ? -14.677 -28.073 10.818 1.00 48.01 214 GLY A C 1
ATOM 1453 O O . GLY A 1 233 ? -15.649 -27.465 11.273 1.00 45.85 214 GLY A O 1
ATOM 1454 N N . MET A 1 234 ? -14.799 -29.028 9.900 1.00 46.71 215 MET A N 1
ATOM 1455 C CA . MET A 1 234 ? -16.063 -29.356 9.259 1.00 46.61 215 MET A CA 1
ATOM 1456 C C . MET A 1 234 ? -16.581 -30.705 9.735 1.00 45.87 215 MET A C 1
ATOM 1457 O O . MET A 1 234 ? -15.809 -31.580 10.126 1.00 45.62 215 MET A O 1
ATOM 1462 N N . GLU A 1 235 ? -17.900 -30.865 9.694 1.00 44.63 216 GLU A N 1
ATOM 1463 C CA . GLU A 1 235 ? -18.553 -32.148 9.903 1.00 44.05 216 GLU A CA 1
ATOM 1464 C C . GLU A 1 235 ? -19.350 -32.443 8.641 1.00 44.92 216 GLU A C 1
ATOM 1465 O O . GLU A 1 235 ? -20.066 -31.568 8.151 1.00 43.67 216 GLU A O 1
ATOM 1471 N N . ILE A 1 236 ? -19.207 -33.644 8.083 1.00 38.89 217 ILE A N 1
ATOM 1472 C CA . ILE A 1 236 ? -19.865 -33.971 6.820 1.00 38.54 217 ILE A CA 1
ATOM 1473 C C . ILE A 1 236 ? -20.862 -35.087 7.077 1.00 40.71 217 ILE A C 1
ATOM 1474 O O . ILE A 1 236 ? -20.473 -36.236 7.322 1.00 38.44 217 ILE A O 1
ATOM 1479 N N . LEU A 1 237 ? -22.156 -34.747 7.008 1.00 40.47 218 LEU A N 1
ATOM 1480 C CA . LEU A 1 237 ? -23.218 -35.661 7.397 1.00 40.49 218 LEU A CA 1
ATOM 1481 C C . LEU A 1 237 ? -23.429 -36.740 6.333 1.00 39.10 218 LEU A C 1
ATOM 1482 O O . LEU A 1 237 ? -22.989 -36.594 5.189 1.00 39.30 218 LEU A O 1
ATOM 1487 N N . PRO A 1 238 ? -24.088 -37.845 6.703 1.00 39.99 219 PRO A N 1
ATOM 1488 C CA . PRO A 1 238 ? -24.380 -38.906 5.729 1.00 41.79 219 PRO A CA 1
ATOM 1489 C C . PRO A 1 238 ? -25.144 -38.383 4.527 1.00 41.55 219 PRO A C 1
ATOM 1490 O O . PRO A 1 238 ? -26.179 -37.721 4.662 1.00 39.50 219 PRO A O 1
ATOM 1494 N N . THR A 1 239 ? -24.640 -38.721 3.346 1.00 37.22 220 THR A N 1
ATOM 1495 C CA . THR A 1 239 ? -25.266 -38.283 2.109 1.00 38.48 220 THR A CA 1
ATOM 1496 C C . THR A 1 239 ? -26.718 -38.730 2.047 1.00 37.97 220 THR A C 1
ATOM 1497 O O . THR A 1 239 ? -27.061 -39.857 2.407 1.00 40.67 220 THR A O 1
ATOM 1501 N N . LEU A 1 240 ? -27.572 -37.833 1.580 1.00 40.01 221 LEU A N 1
ATOM 1502 C CA . LEU A 1 240 ? -29.003 -38.076 1.476 1.00 38.11 221 LEU A CA 1
ATOM 1503 C C . LEU A 1 240 ? -29.333 -38.548 0.063 1.00 39.38 221 LEU A C 1
ATOM 1504 O O . LEU A 1 240 ? -29.091 -37.825 -0.912 1.00 38.15 221 LEU A O 1
ATOM 1509 N N . ILE A 1 241 ? -29.890 -39.752 -0.046 1.00 39.59 222 ILE A N 1
ATOM 1510 C CA . ILE A 1 241 ? -30.390 -40.284 -1.310 1.00 43.07 222 ILE A CA 1
ATOM 1511 C C . ILE A 1 241 ? -31.890 -40.107 -1.322 1.00 39.50 222 ILE A C 1
ATOM 1512 O O . ILE A 1 241 ? -32.573 -40.580 -0.407 1.00 42.23 222 ILE A O 1
ATOM 1517 N N . THR A 1 242 ? -32.412 -39.465 -2.365 1.00 39.91 223 THR A N 1
ATOM 1518 C CA . THR A 1 242 ? -33.824 -39.114 -2.362 1.00 42.48 223 THR A CA 1
ATOM 1519 C C . THR A 1 242 ? -34.712 -40.154 -3.047 1.00 47.47 223 THR A C 1
ATOM 1520 O O . THR A 1 242 ? -35.904 -40.226 -2.738 1.00 46.95 223 THR A O 1
ATOM 1524 N N . HIS A 1 243 ? -34.180 -40.967 -3.962 1.00 47.67 224 HIS A N 1
ATOM 1525 C CA . HIS A 1 243 ? -34.974 -41.992 -4.642 1.00 51.01 224 HIS A CA 1
ATOM 1526 C C . HIS A 1 243 ? -34.291 -43.352 -4.543 1.00 48.82 224 HIS A C 1
ATOM 1527 O O . HIS A 1 243 ? -33.059 -43.452 -4.617 1.00 49.04 224 HIS A O 1
ATOM 1534 N N . ASN A 1 244 ? -35.096 -44.397 -4.367 1.00 50.50 225 ASN A N 1
ATOM 1535 C CA . ASN A 1 244 ? -34.625 -45.761 -4.553 1.00 51.33 225 ASN A CA 1
ATOM 1536 C C . ASN A 1 244 ? -34.403 -46.019 -6.035 1.00 52.26 225 ASN A C 1
ATOM 1537 O O . ASN A 1 244 ? -34.694 -45.186 -6.896 1.00 54.16 225 ASN A O 1
ATOM 1542 N N . ASP A 1 245 ? -33.919 -47.213 -6.345 1.00 56.14 226 ASP A N 1
ATOM 1543 C CA . ASP A 1 245 ? -33.544 -47.470 -7.726 1.00 59.10 226 ASP A CA 1
ATOM 1544 C C . ASP A 1 245 ? -34.750 -47.469 -8.658 1.00 61.02 226 ASP A C 1
ATOM 1545 O O . ASP A 1 245 ? -34.626 -47.043 -9.812 1.00 62.72 226 ASP A O 1
ATOM 1550 N N . ASP A 1 246 ? -35.934 -47.868 -8.172 1.00 61.65 227 ASP A N 1
ATOM 1551 C CA . ASP A 1 246 ? -37.120 -47.905 -9.023 1.00 60.95 227 ASP A CA 1
ATOM 1552 C C . ASP A 1 246 ? -37.852 -46.567 -9.110 1.00 64.44 227 ASP A C 1
ATOM 1553 O O . ASP A 1 246 ? -39.052 -46.567 -9.414 1.00 64.90 227 ASP A O 1
ATOM 1558 N N . GLU A 1 247 ? -37.180 -45.447 -8.839 1.00 62.54 228 GLU A N 1
ATOM 1559 C CA . GLU A 1 247 ? -37.707 -44.085 -8.897 1.00 58.27 228 GLU A CA 1
ATOM 1560 C C . GLU A 1 247 ? -38.665 -43.753 -7.743 1.00 58.11 228 GLU A C 1
ATOM 1561 O O . GLU A 1 247 ? -39.220 -42.636 -7.725 1.00 57.66 228 GLU A O 1
ATOM 1563 N N . THR A 1 248 ? -38.863 -44.654 -6.773 1.00 58.75 229 THR A N 1
ATOM 1564 C CA . THR A 1 248 ? -39.664 -44.355 -5.586 1.00 57.20 229 THR A CA 1
ATOM 1565 C C . THR A 1 248 ? -38.831 -43.562 -4.569 1.00 55.70 229 THR A C 1
ATOM 1566 O O . THR A 1 248 ? -37.609 -43.694 -4.514 1.00 49.64 229 THR A O 1
ATOM 1570 N N . TYR A 1 249 ? -39.500 -42.723 -3.771 1.00 53.67 230 TYR A N 1
ATOM 1571 C CA . TYR A 1 249 ? -38.807 -41.954 -2.737 1.00 52.40 230 TYR A CA 1
ATOM 1572 C C . TYR A 1 249 ? -38.297 -42.876 -1.626 1.00 52.80 230 TYR A C 1
ATOM 1573 O O . TYR A 1 249 ? -38.961 -43.844 -1.241 1.00 53.84 230 TYR A O 1
ATOM 1582 N N . THR A 1 250 ? -37.092 -42.593 -1.127 1.00 51.84 231 THR A N 1
ATOM 1583 C CA . THR A 1 250 ? -36.522 -43.351 -0.020 1.00 46.75 231 THR A CA 1
ATOM 1584 C C . THR A 1 250 ? -37.171 -42.944 1.298 1.00 46.37 231 THR A C 1
ATOM 1585 O O . THR A 1 250 ? -37.683 -41.830 1.450 1.00 47.38 231 THR A O 1
ATOM 1589 N N . ASP A 1 251 ? -37.100 -43.851 2.277 1.00 45.95 232 ASP A N 1
ATOM 1590 C CA . ASP A 1 251 ? -37.615 -43.544 3.611 1.00 50.25 232 ASP A CA 1
ATOM 1591 C C . ASP A 1 251 ? -36.858 -42.368 4.225 1.00 50.83 232 ASP A C 1
ATOM 1592 O O . ASP A 1 251 ? -37.454 -41.498 4.874 1.00 48.38 232 ASP A O 1
ATOM 1597 N N . GLU A 1 252 ? -35.541 -42.338 4.031 1.00 45.22 233 GLU A N 1
ATOM 1598 C CA . GLU A 1 252 ? -34.707 -41.263 4.556 1.00 45.74 233 GLU A CA 1
ATOM 1599 C C . GLU A 1 252 ? -35.237 -39.895 4.144 1.00 45.92 233 GLU A C 1
ATOM 1600 O O . GLU A 1 252 ? -35.341 -38.992 4.978 1.00 48.29 233 GLU A O 1
ATOM 1606 N N . LEU A 1 253 ? -35.612 -39.732 2.869 1.00 44.67 234 LEU A N 1
ATOM 1607 C CA . LEU A 1 253 ? -36.214 -38.478 2.426 1.00 44.72 234 LEU A CA 1
ATOM 1608 C C . LEU A 1 253 ? -37.597 -38.269 3.051 1.00 47.17 234 LEU A C 1
ATOM 1609 O O . LEU A 1 253 ? -37.917 -37.170 3.533 1.00 41.37 234 LEU A O 1
ATOM 1614 N N . LEU A 1 254 ? -38.428 -39.319 3.060 1.00 47.48 235 LEU A N 1
ATOM 1615 C CA . LEU A 1 254 ? -39.823 -39.168 3.462 1.00 47.02 235 LEU A CA 1
ATOM 1616 C C . LEU A 1 254 ? -39.975 -38.820 4.934 1.00 42.78 235 LEU A C 1
ATOM 1617 O O . LEU A 1 254 ? -40.993 -38.242 5.319 1.00 40.04 235 LEU A O 1
ATOM 1622 N N . LYS A 1 255 ? -38.981 -39.142 5.762 1.00 43.02 236 LYS A N 1
ATOM 1623 C CA . LYS A 1 255 ? -38.983 -38.652 7.132 1.00 45.58 236 LYS A CA 1
ATOM 1624 C C . LYS A 1 255 ? -39.072 -37.116 7.193 1.00 46.13 236 LYS A C 1
ATOM 1625 O O . LYS A 1 255 ? -39.566 -36.557 8.184 1.00 42.76 236 LYS A O 1
ATOM 1631 N N . TYR A 1 256 ? -38.644 -36.417 6.142 1.00 39.81 237 TYR A N 1
ATOM 1632 C CA . TYR A 1 256 ? -38.720 -34.957 6.139 1.00 41.85 237 TYR A CA 1
ATOM 1633 C C . TYR A 1 256 ? -40.017 -34.425 5.550 1.00 41.42 237 TYR A C 1
ATOM 1634 O O . TYR A 1 256 ? -40.151 -33.208 5.382 1.00 41.88 237 TYR A O 1
ATOM 1643 N N . PHE A 1 257 ? -40.970 -35.299 5.236 1.00 41.80 238 PHE A N 1
ATOM 1644 C CA . PHE A 1 257 ? -42.277 -34.903 4.722 1.00 46.46 238 PHE A CA 1
ATOM 1645 C C . PHE A 1 257 ? -43.304 -34.732 5.833 1.00 42.43 238 PHE A C 1
ATOM 1646 O O . PHE A 1 257 ? -44.462 -34.423 5.547 1.00 44.57 238 PHE A O 1
ATOM 1654 N N . HIS A 1 258 ? -42.910 -34.945 7.086 1.00 39.24 239 HIS A N 1
ATOM 1655 C CA . HIS A 1 258 ? -43.823 -34.838 8.210 1.00 42.10 239 HIS A CA 1
ATOM 1656 C C . HIS A 1 258 ? -43.030 -34.358 9.415 1.00 42.95 239 HIS A C 1
ATOM 1657 O O . HIS A 1 258 ? -4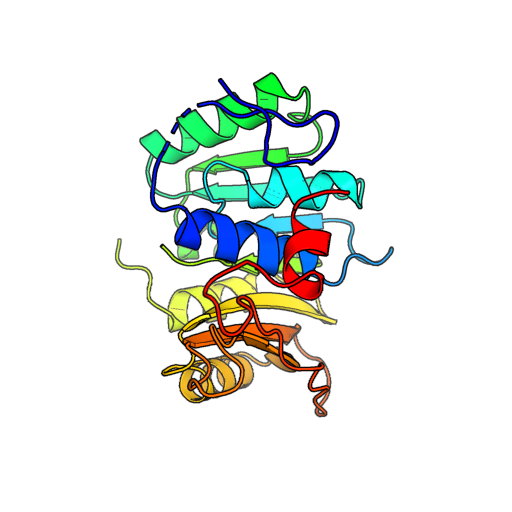1.804 -34.162 9.336 1.00 37.80 239 HIS A O 1
ATOM 1664 N N . ASP A 1 259 ? -43.746 -34.154 10.528 1.00 39.21 240 ASP A N 1
ATOM 1665 C CA . ASP A 1 259 ? -43.145 -33.724 11.794 1.00 43.92 240 ASP A CA 1
ATOM 1666 C C . ASP A 1 259 ? -41.942 -34.582 12.187 1.00 45.80 240 ASP A C 1
ATOM 1667 O O . ASP A 1 259 ? -40.925 -34.013 12.613 1.00 49.27 240 ASP A O 1
#

InterPro domains:
  IPR002052 DNA methylase, N-6 aden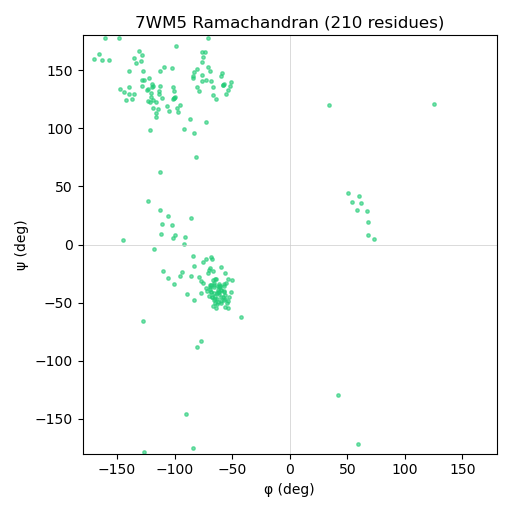ine-specific, conserved site [PS00092] (113-119)
  IPR007848 Methyltransferase small domain [PF05175] (37-170)
  IPR029063 S-adenosyl-L-methionine-dependent methyltransferase superfamily [G3DSA:3.40.50.150] (5-240)
  IPR029063 S-adenosyl-L-methionine-dependent methyltransferase superfamily [SSF53335] (10-191)
  IPR050210 tRNA (adenine-N(6)-)-methyltransferase [PTHR47739] (10-236)

Radius of gyration: 16.4 Å; Cα contacts (8 Å, |Δi|>4): 448; chains: 1; bounding box: 44×46×32 Å

Solvent-accessible surface area: 10265 Å² total; per-residue (Å²): 115,101,86,5,57,42,7,142,132,24,94,27,127,142,80,56,92,99,43,25,14,22,0,0,5,0,3,59,14,11,56,41,74,85,68,22,143,67,0,0,0,5,13,6,33,47,0,3,0,0,0,0,0,6,59,82,25,176,8,126,1,14,0,0,25,71,54,83,155,27,16,88,46,0,48,83,0,2,123,62,31,60,19,80,127,20,3,98,19,37,95,22,40,10,38,105,3,0,61,128,48,103,55,47,0,13,0,0,0,4,25,31,180,125,95,63,68,11,53,36,18,0,68,0,0,12,70,0,2,84,87,121,4,4,0,0,0,1,22,136,28,131,90,42,87,76,0,41,105,22,0,88,129,44,77,0,56,3,50,38,13,38,48,11,29,48,69,71,121,64,138,22,51,33,0,4,0,0,0,34,42,79,12,115,118,39,77,99,113,38,106,53,2,44,6,45,70,111,112,71,69,77,7,119,97,0,63,104,34,31,94,62

Nearest PDB structures (foldseek):
  7wm5-assembly1_A-2  TM=1.005E+00  e=2.305E-46  Mycoplasma capricolum subsp. capricolum
  7wm6-assembly1_A  TM=9.739E-01  e=1.877E-40  Mycoplasma capricolum subsp. capricolum
  7wm6-assembly2_D  TM=9.752E-01  e=4.242E-39  Mycoplasma capricolum subsp. capricolum
  7wm6-assembly1_B  TM=9.922E-01  e=1.093E-35  Mycoplasma capricolum subsp. capricolum
  3lpm-assembly1_B  TM=9.357E-01  e=3.840E-25  Listeria monocytogenes serotype 4b str. CLIP 80459

Organism: NCBI:txid40479

Sequence (212 aa):
LNDLLGYKNRKLYNKMFNFTLDSVLVARFCNLNSKKKKICDFGTNNAVIPLILSKYTKAKIIGVEIQNKAVEIANENIKLNGLEDQIEIVHADIKEFSKLHNQEFDLVVCNPPILITLEDIIKSASRCLKNKGNFTIVHRSERLSEIINLFYKYNIYPKRLRLIQSKKTDNAKMILLDGIYQGNEGMEILPTLITHNDDETYTDELLKYFHD

Foldseek 3Di:
DAAQQAAPLADADAPDVVLLLLLLVLLVVDDDDPVFQAEEEAAQPLVSSVRNNVVPDQHAYEYEDADVVSLVSSVVRCVVSVNCVRYHYDHDDLQVVLQVQFQPGQEYEYEDPVPQDLLNVLLSRLRNHHAFHKYKYKAFPVCVVVNCVSCVVSQWEKEEKEFEAQEPPGDGTMMITMTTRNDDYDYDYDYHHHQAYPVRHGDPSSVVSSYD

CATH classification: 3.40.50.150